Protein AF-A0A0Q9YAH9-F1 (afdb_monomer)

Secondary structure (DSSP, 8-state):
-----HHHHHHHHHHHHHHHHTS-HHHHHHHHHHHHHHHHHHHHHHHHHTGGG--GGGG-STTSSS-HHHHHHHHHHHGGGGHHHHHHHHHGGG-SS---HHHHHHHHHHHHHHHHHHHHHHHHHH-HHHHHH-S-HHHHHHHHHHHHGGGTS-TT---THHHHHHHHHHHHHHHHHHHHHHHHTTTT---HHHHHHHHHHHHHHT-

Organism: NCBI:txid217031

Nearest PDB structures (foldseek):
  8ipq-assembly2_D  TM=1.700E-01  e=6.329E+00  Mycolicibacterium smegmatis

Radius of gyration: 19.92 Å; Cα contacts (8 Å, |Δi|>4): 112; chains: 1; bounding box: 50×39×51 Å

InterPro domains:
  IPR004761 Spore germination GerAB [PF03845] (3-187)

Structure (mmCIF, N/CA/C/O backbone):
data_AF-A0A0Q9YAH9-F1
#
_entry.id   AF-A0A0Q9YAH9-F1
#
loop_
_atom_site.group_PDB
_atom_site.id
_atom_site.type_symbol
_atom_site.label_atom_id
_atom_site.label_alt_id
_atom_site.label_comp_id
_atom_site.label_asym_id
_atom_site.label_entity_id
_atom_site.label_seq_id
_atom_site.pdbx_PDB_ins_code
_atom_site.Cartn_x
_atom_site.Cartn_y
_atom_site.Cartn_z
_atom_site.occupancy
_atom_site.B_iso_or_equiv
_atom_site.auth_seq_id
_atom_site.auth_comp_id
_atom_site.auth_asym_id
_atom_site.auth_atom_id
_atom_site.pdbx_PDB_model_num
ATOM 1 N N . MET A 1 1 ? -16.611 -3.842 -24.577 1.00 36.97 1 MET A N 1
ATOM 2 C CA . MET A 1 1 ? -16.266 -2.726 -23.668 1.00 36.97 1 MET A CA 1
ATOM 3 C C . MET A 1 1 ? -17.331 -2.657 -22.585 1.00 36.97 1 MET A C 1
ATOM 5 O O . MET A 1 1 ? -18.363 -2.034 -22.790 1.00 36.97 1 MET A O 1
ATOM 9 N N . PHE A 1 2 ? -17.139 -3.352 -21.463 1.00 38.44 2 PHE A N 1
ATOM 10 C CA . PHE A 1 2 ? -17.967 -3.107 -20.283 1.00 38.44 2 PHE A CA 1
ATOM 11 C C . PHE A 1 2 ? -17.494 -1.787 -19.669 1.00 38.44 2 PHE A C 1
ATOM 13 O O . PHE A 1 2 ? -16.538 -1.760 -18.904 1.00 38.44 2 PHE A O 1
ATOM 20 N N . ASN A 1 3 ? -18.131 -0.681 -20.061 1.00 50.16 3 ASN A N 1
ATOM 21 C CA . ASN A 1 3 ? -18.034 0.594 -19.353 1.00 50.16 3 ASN A CA 1
ATOM 22 C C . ASN A 1 3 ? -18.816 0.455 -18.040 1.00 50.16 3 ASN A C 1
ATOM 24 O O . ASN A 1 3 ? -19.896 1.016 -17.891 1.00 50.16 3 ASN A O 1
ATOM 28 N N . THR A 1 4 ? -18.311 -0.325 -17.084 1.00 61.94 4 THR A N 1
ATOM 29 C CA . THR A 1 4 ? -18.698 -0.090 -15.692 1.00 61.94 4 THR A CA 1
ATOM 30 C C . THR A 1 4 ? -18.164 1.291 -15.341 1.00 61.94 4 THR A C 1
ATOM 32 O O . THR A 1 4 ? -16.942 1.471 -15.363 1.00 61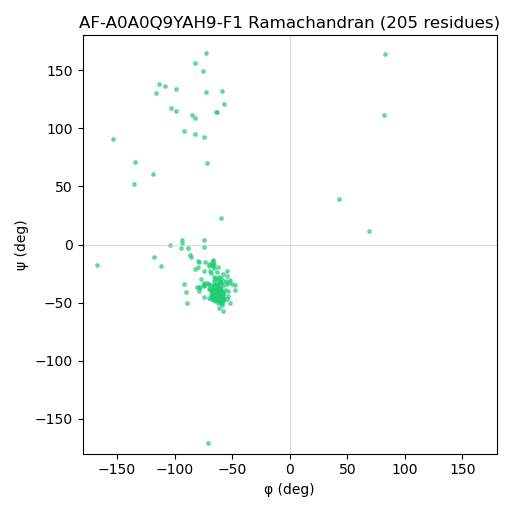.94 4 THR A O 1
ATOM 35 N N . PRO A 1 5 ? -19.027 2.288 -15.080 1.00 78.12 5 PRO A N 1
ATOM 36 C CA . PRO A 1 5 ? -18.553 3.615 -14.744 1.00 78.12 5 PRO A CA 1
ATOM 37 C C . PRO A 1 5 ? -17.681 3.492 -13.501 1.00 78.12 5 PRO A C 1
ATOM 39 O O 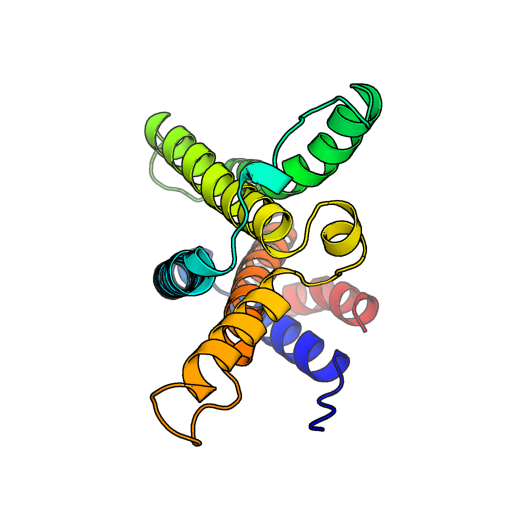. PRO A 1 5 ? -18.086 2.854 -12.528 1.00 78.12 5 PRO A O 1
ATOM 42 N N . VAL A 1 6 ? -16.495 4.099 -13.526 1.00 73.81 6 VAL A N 1
ATOM 43 C CA . VAL A 1 6 ? -15.564 4.111 -12.383 1.00 73.81 6 VAL A CA 1
ATOM 44 C C . VAL A 1 6 ? -16.291 4.540 -11.103 1.00 73.81 6 VAL A C 1
ATOM 46 O O . VAL A 1 6 ? -16.061 3.977 -10.040 1.00 73.81 6 VAL A O 1
ATOM 49 N N . VAL A 1 7 ? -17.268 5.442 -11.241 1.00 76.69 7 VAL A N 1
ATOM 50 C CA . VAL A 1 7 ? -18.181 5.893 -10.183 1.00 76.69 7 VAL A CA 1
ATOM 51 C C . VAL A 1 7 ? -18.898 4.733 -9.481 1.00 76.69 7 VAL A C 1
ATOM 53 O O . VAL A 1 7 ? -18.961 4.715 -8.258 1.00 76.69 7 VAL A O 1
ATOM 56 N N . VAL A 1 8 ? -19.406 3.740 -10.217 1.00 81.50 8 VAL A N 1
ATOM 57 C CA . VAL A 1 8 ? -20.147 2.607 -9.632 1.00 81.50 8 VAL A CA 1
ATOM 58 C C . VAL A 1 8 ? -19.217 1.721 -8.809 1.00 81.50 8 VAL A C 1
ATOM 60 O O . VAL A 1 8 ? -19.569 1.324 -7.700 1.00 81.50 8 VAL A O 1
ATOM 63 N N . VAL A 1 9 ? -18.015 1.445 -9.322 1.00 80.62 9 VAL A N 1
ATOM 64 C CA . VAL A 1 9 ? -17.015 0.640 -8.609 1.00 80.62 9 VAL A CA 1
ATOM 65 C C . VAL A 1 9 ? -16.549 1.375 -7.352 1.00 80.62 9 VAL A C 1
ATOM 67 O O . VAL A 1 9 ? -16.569 0.795 -6.269 1.00 80.62 9 VAL A O 1
ATOM 70 N N . SER A 1 10 ? -16.225 2.666 -7.462 1.00 79.06 10 SER A N 1
ATOM 71 C CA . SER A 1 10 ? -15.842 3.507 -6.323 1.00 79.06 10 SER A CA 1
ATOM 72 C C . SER A 1 10 ? -16.929 3.558 -5.249 1.00 79.06 10 SER A C 1
ATOM 74 O O . SER A 1 10 ? -16.637 3.366 -4.069 1.00 79.06 10 SER A O 1
ATOM 76 N N . LEU A 1 11 ? -18.193 3.740 -5.644 1.00 82.38 11 LEU A N 1
ATOM 77 C CA . LEU A 1 11 ? -19.331 3.764 -4.725 1.00 82.38 11 LEU A CA 1
ATOM 78 C C . LEU A 1 11 ? -19.508 2.422 -4.006 1.00 82.38 11 LEU A C 1
ATOM 80 O O . LEU A 1 11 ? -19.781 2.381 -2.804 1.00 82.38 11 LEU A O 1
ATOM 84 N N . PHE A 1 12 ? -19.325 1.313 -4.722 1.00 85.38 12 PHE A N 1
ATOM 85 C CA . PHE A 1 12 ? -19.426 -0.020 -4.140 1.00 85.38 12 PHE A CA 1
ATOM 86 C C . PHE A 1 12 ? -18.322 -0.275 -3.105 1.00 85.38 12 PHE A C 1
ATOM 88 O O . PHE A 1 12 ? -18.613 -0.710 -1.992 1.00 85.38 12 PHE A O 1
ATOM 95 N N . ILE A 1 13 ? -17.066 0.072 -3.412 1.00 85.25 13 ILE A N 1
ATOM 96 C CA . ILE A 1 13 ? -15.960 -0.023 -2.443 1.00 85.25 13 ILE A CA 1
ATOM 97 C C . ILE A 1 13 ? -16.249 0.848 -1.225 1.00 85.25 13 ILE A C 1
ATOM 99 O O . ILE A 1 13 ? -16.076 0.399 -0.094 1.00 85.25 13 ILE A O 1
ATOM 103 N N . LEU A 1 14 ? -16.674 2.093 -1.438 1.00 84.50 14 LEU A N 1
ATOM 104 C CA . LEU A 1 14 ? -16.902 3.054 -0.367 1.00 84.50 14 LEU A CA 1
ATOM 105 C C . LEU A 1 14 ? -18.013 2.577 0.576 1.00 84.50 14 LEU A C 1
ATOM 107 O O . LEU A 1 14 ? -17.827 2.556 1.792 1.00 84.50 14 LEU A O 1
ATOM 111 N N . THR A 1 15 ? -19.145 2.130 0.027 1.00 82.44 15 THR A N 1
ATOM 112 C CA . THR A 1 15 ? -20.259 1.578 0.816 1.00 82.44 15 THR A CA 1
ATOM 113 C C . THR A 1 15 ? -19.853 0.321 1.579 1.00 82.44 15 THR A C 1
ATOM 115 O O . THR A 1 15 ? -20.131 0.222 2.777 1.00 82.44 15 THR A O 1
ATOM 118 N N . ALA A 1 16 ? -19.138 -0.604 0.933 1.00 85.00 16 ALA A N 1
ATOM 119 C CA . ALA A 1 16 ? -18.602 -1.792 1.587 1.00 85.00 16 ALA A CA 1
ATOM 120 C C . ALA A 1 16 ? -17.615 -1.428 2.712 1.00 85.00 16 ALA A C 1
ATOM 122 O O . ALA A 1 16 ? -17.674 -2.003 3.800 1.00 85.00 16 ALA A O 1
ATOM 123 N N . SER A 1 17 ? -16.745 -0.440 2.486 1.00 83.56 17 SER A N 1
ATOM 124 C CA . SER A 1 17 ? -15.735 -0.011 3.464 1.00 83.56 17 SER A CA 1
ATOM 125 C C . SER A 1 17 ? -16.378 0.647 4.684 1.00 83.56 17 SER A C 1
ATOM 127 O O . SER A 1 17 ? -15.994 0.379 5.820 1.00 83.56 17 SER A O 1
ATOM 129 N N . ILE A 1 18 ? -17.416 1.462 4.472 1.00 81.81 18 ILE A N 1
ATOM 130 C CA . ILE A 1 18 ? -18.229 2.047 5.548 1.00 81.81 18 ILE A CA 1
ATOM 131 C C . ILE A 1 18 ? -18.926 0.949 6.353 1.00 81.81 18 ILE A C 1
ATOM 133 O O . ILE A 1 18 ? -18.923 0.990 7.585 1.00 81.81 18 ILE A O 1
ATOM 137 N N . TYR A 1 19 ? -19.495 -0.050 5.673 1.00 83.06 19 TYR A N 1
ATOM 138 C CA . TYR A 1 19 ? -20.162 -1.165 6.335 1.00 83.06 19 TYR A CA 1
ATOM 139 C C . TYR A 1 19 ? -19.213 -1.920 7.274 1.00 83.06 19 TYR A C 1
ATOM 141 O O . TYR A 1 19 ? -19.552 -2.142 8.439 1.00 83.06 19 TYR A O 1
ATOM 149 N N . ILE A 1 20 ? -18.005 -2.252 6.807 1.00 82.19 20 ILE A N 1
ATOM 150 C CA . ILE A 1 20 ? -16.996 -2.921 7.639 1.00 82.19 20 ILE A CA 1
ATOM 151 C C . ILE A 1 20 ? -16.474 -1.997 8.746 1.00 82.19 20 ILE A C 1
ATOM 153 O O . ILE A 1 20 ? -16.286 -2.448 9.877 1.00 82.19 20 ILE A O 1
ATOM 157 N N . SER A 1 21 ? -16.304 -0.703 8.468 1.00 80.81 21 SER A N 1
ATOM 158 C CA . SER A 1 21 ? -15.853 0.291 9.449 1.00 80.81 21 SER A CA 1
ATOM 159 C C . SER A 1 21 ? -16.788 0.410 10.665 1.00 80.81 21 SER A C 1
ATOM 161 O O . SER A 1 21 ? -16.336 0.678 11.783 1.00 80.81 21 SER A O 1
ATOM 163 N N . TYR A 1 22 ? -18.089 0.132 10.503 1.00 75.69 22 TYR A N 1
ATOM 164 C CA . TYR A 1 22 ? -19.025 0.066 11.632 1.00 75.69 22 TYR A CA 1
ATOM 165 C C . TYR A 1 22 ? -18.765 -1.093 12.600 1.00 75.69 22 TYR A C 1
ATOM 167 O O . TYR A 1 22 ? -19.250 -1.051 13.735 1.00 75.69 22 TYR A O 1
ATOM 175 N N . GLY A 1 23 ? -18.026 -2.114 12.169 1.00 75.00 23 GLY A N 1
ATOM 176 C CA . GLY A 1 23 ? -17.607 -3.232 12.998 1.00 75.00 23 GLY A CA 1
ATOM 177 C C . GLY A 1 23 ? -16.542 -2.862 14.034 1.00 75.00 23 GLY A C 1
ATOM 178 O O . GLY A 1 23 ? -16.221 -1.697 14.276 1.00 75.00 23 GLY A O 1
ATOM 179 N N . LYS A 1 24 ? -15.996 -3.901 14.673 1.00 80.50 24 LYS A N 1
ATOM 180 C CA . LYS A 1 24 ? -14.793 -3.796 15.508 1.00 80.50 24 LYS A CA 1
ATOM 181 C C . LYS A 1 24 ? -13.553 -3.853 14.621 1.00 80.50 24 LYS A C 1
ATOM 183 O O . LYS A 1 24 ? -13.578 -4.496 13.573 1.00 80.50 24 LYS A O 1
ATOM 188 N N . ILE A 1 25 ? -12.445 -3.307 15.111 1.00 82.69 25 ILE A N 1
ATOM 189 C CA . ILE A 1 25 ? -11.137 -3.377 14.446 1.00 82.69 25 ILE A CA 1
ATOM 190 C C . ILE A 1 25 ? -10.711 -4.806 14.074 1.00 82.69 25 ILE A C 1
ATOM 192 O O . ILE A 1 25 ? -10.125 -5.026 13.019 1.00 82.69 25 ILE A O 1
ATOM 196 N N . ASN A 1 26 ? -11.112 -5.796 14.879 1.00 83.62 26 ASN A N 1
ATOM 197 C CA . ASN A 1 26 ? -10.844 -7.212 14.622 1.00 83.62 26 ASN A CA 1
ATOM 198 C C . ASN A 1 26 ? -11.460 -7.703 13.305 1.00 83.62 26 ASN A C 1
ATOM 200 O O . ASN A 1 26 ? -10.883 -8.570 12.661 1.00 83.62 26 ASN A O 1
ATOM 204 N N . VAL A 1 27 ? -12.604 -7.153 12.882 1.00 86.50 27 VAL A N 1
ATOM 205 C CA . VAL A 1 27 ? -13.236 -7.523 11.605 1.00 86.50 27 VAL A CA 1
ATOM 206 C C . VAL A 1 27 ? -12.363 -7.063 10.439 1.00 86.50 27 VAL A C 1
ATOM 208 O O . VAL A 1 27 ? -12.081 -7.853 9.545 1.00 86.50 27 VAL A O 1
ATOM 211 N N . ILE A 1 28 ? -11.864 -5.823 10.496 1.00 87.12 28 ILE A N 1
ATOM 212 C CA . ILE A 1 28 ? -10.942 -5.275 9.490 1.00 87.12 28 ILE A CA 1
ATOM 213 C C . ILE A 1 28 ? -9.651 -6.101 9.457 1.00 87.12 28 ILE A C 1
ATOM 215 O O . ILE A 1 28 ? -9.194 -6.468 8.379 1.00 87.12 28 ILE A O 1
ATOM 219 N N . ALA A 1 29 ? -9.103 -6.454 10.624 1.00 86.81 29 ALA A N 1
ATOM 220 C CA . ALA A 1 29 ? -7.891 -7.263 10.728 1.00 86.81 29 ALA A CA 1
ATOM 221 C C . ALA A 1 29 ? -8.062 -8.678 10.144 1.00 86.81 29 ALA A C 1
ATOM 223 O O . ALA A 1 29 ? -7.175 -9.154 9.441 1.00 86.81 29 ALA A O 1
ATOM 224 N N . ILE A 1 30 ? -9.203 -9.338 10.381 1.00 88.38 30 ILE A N 1
ATOM 225 C CA . ILE A 1 30 ? -9.506 -10.653 9.792 1.00 88.38 30 ILE A CA 1
ATOM 226 C C . ILE A 1 30 ? -9.638 -10.535 8.272 1.00 88.38 30 ILE A C 1
ATOM 228 O O . ILE A 1 30 ? -9.031 -11.321 7.550 1.00 88.38 30 ILE A O 1
ATOM 232 N N . CYS A 1 31 ? -10.377 -9.538 7.773 1.00 89.88 31 CYS A N 1
ATOM 233 C CA . CYS A 1 31 ? -10.492 -9.296 6.336 1.00 89.88 31 CYS A CA 1
ATOM 234 C C . CYS A 1 31 ? -9.116 -9.055 5.699 1.00 89.88 31 CYS A C 1
ATOM 236 O O . CYS A 1 31 ? -8.783 -9.707 4.714 1.00 89.88 31 CYS A O 1
ATOM 238 N N . ALA A 1 32 ? -8.289 -8.188 6.288 1.00 88.81 32 ALA A N 1
ATOM 239 C CA . ALA A 1 32 ? -6.931 -7.936 5.817 1.00 88.81 32 ALA A CA 1
ATOM 240 C C . ALA A 1 32 ? -6.076 -9.215 5.831 1.00 88.81 32 ALA A C 1
ATOM 242 O O . ALA A 1 32 ? -5.413 -9.515 4.843 1.00 88.81 32 ALA A O 1
ATOM 243 N N . GLY A 1 33 ? -6.144 -10.007 6.906 1.00 88.88 33 GLY A N 1
ATOM 244 C CA . GLY A 1 33 ? -5.400 -11.261 7.040 1.00 88.88 33 GLY A CA 1
ATOM 245 C C . GLY A 1 33 ? -5.802 -12.342 6.033 1.00 88.88 33 GLY A C 1
ATOM 246 O O . GLY A 1 33 ? -4.959 -13.142 5.643 1.00 88.88 33 GLY A O 1
ATOM 247 N N . VAL A 1 34 ? -7.058 -12.352 5.575 1.00 92.19 34 VAL A N 1
ATOM 248 C CA . VAL A 1 34 ? -7.534 -13.266 4.521 1.00 92.19 34 VAL A CA 1
ATOM 249 C C . VAL A 1 34 ? -7.124 -12.781 3.131 1.00 92.19 34 VAL A C 1
ATOM 251 O O . VAL A 1 34 ? -6.748 -13.586 2.282 1.00 92.19 34 VAL A O 1
ATOM 254 N N . VAL A 1 35 ? -7.183 -11.472 2.882 1.00 90.88 35 VAL A N 1
ATOM 255 C CA . VAL A 1 35 ? -6.924 -10.911 1.550 1.00 90.88 35 VAL A CA 1
ATOM 256 C C . VAL A 1 35 ? -5.428 -10.811 1.242 1.00 90.88 35 VAL A C 1
ATOM 258 O O . VAL A 1 35 ? -5.005 -11.105 0.124 1.00 90.88 35 VAL A O 1
ATOM 261 N N . LEU A 1 36 ? -4.610 -10.466 2.237 1.00 89.50 36 LEU A N 1
ATOM 262 C CA . LEU A 1 36 ? -3.165 -10.308 2.096 1.00 89.50 36 LEU A CA 1
ATOM 263 C C . LEU A 1 36 ? -2.447 -11.516 1.454 1.00 89.50 36 LEU A C 1
ATOM 265 O O . LEU A 1 36 ? -1.709 -11.297 0.493 1.00 89.50 36 LEU A O 1
ATOM 269 N N . PRO A 1 37 ? -2.634 -12.777 1.898 1.00 90.75 37 PRO A N 1
ATOM 270 C CA . PRO A 1 37 ? -1.945 -13.915 1.290 1.00 90.75 37 PRO A CA 1
ATOM 271 C C . PRO A 1 37 ? -2.316 -14.100 -0.183 1.00 90.75 37 PRO A C 1
ATOM 273 O O . PRO A 1 37 ? -1.445 -14.404 -0.996 1.00 90.75 37 PRO A O 1
ATOM 276 N N . LEU A 1 38 ? -3.576 -13.850 -0.554 1.00 90.38 38 LEU A N 1
ATOM 277 C CA . LEU A 1 38 ? -4.003 -13.922 -1.948 1.00 90.38 38 LEU A CA 1
ATOM 278 C C . LEU A 1 38 ? -3.322 -12.833 -2.790 1.00 90.38 38 LEU A C 1
ATOM 280 O O . LEU A 1 38 ? -2.826 -13.120 -3.877 1.00 90.38 38 LEU A O 1
ATOM 284 N N . VAL A 1 39 ? -3.219 -11.608 -2.266 1.00 90.00 39 VAL A N 1
ATOM 285 C CA . VAL A 1 39 ? -2.508 -10.502 -2.928 1.00 90.00 39 VAL A CA 1
ATOM 286 C C . VAL A 1 39 ? -1.023 -10.819 -3.114 1.00 90.00 39 VAL A C 1
ATOM 288 O O . VAL A 1 39 ? -0.493 -10.554 -4.193 1.00 90.00 39 VAL A O 1
ATOM 291 N N . ILE A 1 40 ? -0.365 -11.417 -2.115 1.00 89.31 40 ILE A N 1
ATOM 292 C CA . ILE A 1 40 ? 1.052 -11.809 -2.194 1.00 89.31 40 ILE A CA 1
ATOM 293 C C . ILE A 1 40 ? 1.258 -12.888 -3.260 1.00 89.31 40 ILE A C 1
ATOM 295 O O . ILE A 1 40 ? 2.143 -12.743 -4.101 1.00 89.31 40 ILE A O 1
ATOM 299 N N . ILE A 1 41 ? 0.445 -13.950 -3.254 1.00 90.50 41 ILE A N 1
ATOM 300 C CA . ILE A 1 41 ? 0.559 -15.049 -4.225 1.00 90.50 41 ILE A CA 1
ATOM 301 C C . ILE A 1 41 ? 0.382 -14.517 -5.649 1.00 90.50 41 ILE A C 1
ATOM 303 O O . ILE A 1 41 ? 1.192 -14.820 -6.524 1.00 90.50 41 ILE A O 1
ATOM 307 N N . LEU A 1 42 ? -0.633 -13.680 -5.875 1.00 87.38 42 LEU A N 1
ATOM 308 C CA . LEU A 1 42 ? -0.866 -13.045 -7.172 1.00 87.38 42 LEU A CA 1
ATOM 309 C C . LEU A 1 42 ? 0.290 -12.113 -7.568 1.00 87.38 42 LEU A C 1
ATOM 311 O O . LEU A 1 42 ? 0.704 -12.100 -8.725 1.00 87.38 42 LEU A O 1
ATOM 315 N N . GLY A 1 43 ? 0.854 -11.368 -6.614 1.00 85.56 43 GLY A N 1
ATOM 316 C CA . GLY A 1 43 ? 2.004 -10.493 -6.847 1.00 85.56 43 GLY A CA 1
ATOM 317 C C . GLY A 1 43 ? 3.254 -11.269 -7.260 1.00 85.56 43 GLY A C 1
ATOM 318 O O . GLY A 1 43 ? 3.897 -10.911 -8.244 1.00 85.56 43 GLY A O 1
ATOM 319 N N . LEU A 1 44 ? 3.563 -12.366 -6.563 1.00 87.06 44 LEU A N 1
ATOM 320 C CA . LEU A 1 44 ? 4.662 -13.267 -6.921 1.00 87.06 44 LEU A CA 1
ATOM 321 C C . LEU A 1 44 ? 4.432 -13.921 -8.284 1.00 87.06 44 LEU A C 1
ATOM 323 O O . LEU A 1 44 ? 5.359 -13.992 -9.087 1.00 87.06 44 LEU A O 1
ATOM 327 N N . PHE A 1 45 ? 3.199 -14.346 -8.568 1.00 85.69 45 PHE A N 1
ATOM 328 C CA . PHE A 1 45 ? 2.831 -14.922 -9.858 1.00 85.69 45 PHE A CA 1
ATOM 329 C C . PHE A 1 45 ? 3.114 -13.953 -11.008 1.00 85.69 45 PHE A C 1
ATOM 331 O O . PHE A 1 45 ? 3.768 -14.336 -11.976 1.00 85.69 45 PHE A O 1
ATOM 338 N N . VAL A 1 46 ? 2.709 -12.683 -10.882 1.00 82.88 46 VAL A N 1
ATOM 339 C CA . VAL A 1 46 ? 3.039 -11.678 -11.899 1.00 82.88 46 VAL A CA 1
ATOM 340 C C . VAL A 1 46 ? 4.526 -11.382 -11.953 1.00 82.88 46 VAL A C 1
ATOM 342 O O . VAL A 1 46 ? 5.077 -11.264 -13.045 1.00 82.88 46 VAL A O 1
ATOM 345 N N . ALA A 1 47 ? 5.197 -11.285 -10.804 1.00 82.31 47 ALA A N 1
ATOM 346 C CA . ALA A 1 47 ? 6.613 -10.956 -10.751 1.00 82.31 47 ALA A CA 1
ATOM 347 C C . ALA A 1 47 ? 7.476 -11.999 -11.474 1.00 82.31 47 ALA A C 1
ATOM 349 O O . ALA A 1 47 ? 8.365 -11.595 -12.224 1.00 82.31 47 ALA A O 1
ATOM 350 N N . ILE A 1 48 ? 7.180 -13.289 -11.272 1.00 83.56 48 ILE A N 1
ATOM 351 C CA . ILE A 1 48 ? 7.849 -14.432 -11.912 1.00 83.56 48 ILE A CA 1
ATOM 352 C C . ILE A 1 48 ? 7.411 -14.567 -13.373 1.00 83.56 48 ILE A C 1
ATOM 354 O O . ILE A 1 48 ? 8.238 -14.753 -14.261 1.00 83.56 48 ILE A O 1
ATOM 358 N N . GLY A 1 49 ? 6.110 -14.450 -13.643 1.00 76.69 49 GLY A N 1
ATOM 359 C CA . GLY A 1 49 ? 5.569 -14.614 -14.990 1.00 76.69 49 GLY A CA 1
ATOM 360 C C . GLY A 1 49 ? 6.065 -13.560 -15.983 1.00 76.69 49 GLY A C 1
ATOM 361 O O . GLY A 1 49 ? 6.185 -13.851 -17.164 1.00 76.69 49 GLY A O 1
ATOM 362 N N . THR A 1 50 ? 6.385 -12.357 -15.502 1.00 77.69 50 THR A N 1
ATOM 363 C CA . THR A 1 50 ? 6.936 -11.256 -16.315 1.00 77.69 50 THR A CA 1
ATOM 364 C C . THR A 1 50 ? 8.463 -11.205 -16.312 1.00 77.69 50 THR A C 1
ATOM 366 O O . THR A 1 50 ? 9.040 -10.317 -16.926 1.00 77.69 50 THR A O 1
ATOM 369 N N . THR A 1 51 ? 9.153 -12.125 -15.625 1.00 80.81 51 THR A N 1
ATOM 370 C CA . THR A 1 51 ? 10.626 -12.177 -15.618 1.00 80.81 51 THR A CA 1
ATOM 371 C C . THR A 1 51 ? 11.252 -12.225 -17.020 1.00 80.81 51 THR A C 1
ATOM 373 O O . THR A 1 51 ? 12.248 -11.530 -17.204 1.00 80.81 51 THR A O 1
ATOM 376 N N . PRO A 1 52 ? 10.711 -12.961 -18.014 1.00 79.38 52 PRO A N 1
ATOM 377 C CA . PRO A 1 52 ? 11.302 -13.003 -19.354 1.00 79.38 52 PRO A CA 1
ATOM 378 C C . PRO A 1 52 ? 11.262 -11.663 -20.104 1.00 79.38 52 PRO A C 1
ATOM 380 O O . PRO A 1 52 ? 12.131 -11.412 -20.932 1.00 79.38 52 PRO A O 1
ATOM 383 N N . ASP A 1 53 ? 10.287 -10.798 -19.807 1.00 78.31 53 ASP A N 1
ATOM 384 C CA . ASP A 1 53 ? 10.156 -9.474 -20.437 1.00 78.31 53 ASP A CA 1
ATOM 385 C C . ASP A 1 53 ? 10.974 -8.389 -19.727 1.00 78.31 53 ASP A C 1
ATOM 387 O O . ASP A 1 53 ? 11.062 -7.259 -20.207 1.00 78.31 53 ASP A O 1
ATOM 391 N N . LYS A 1 54 ? 11.542 -8.695 -18.555 1.00 82.19 54 LYS A N 1
ATOM 392 C CA . LYS A 1 54 ? 12.251 -7.713 -17.734 1.00 82.19 54 LYS A CA 1
ATOM 393 C C . LYS A 1 54 ? 13.689 -7.570 -18.186 1.00 82.19 54 LYS A C 1
ATOM 395 O O . LYS A 1 54 ? 14.530 -8.433 -17.934 1.00 82.19 54 LYS A O 1
ATOM 400 N N . ASN A 1 55 ? 13.999 -6.410 -18.746 1.00 84.88 55 ASN A N 1
ATOM 401 C CA . ASN A 1 55 ? 15.368 -5.994 -18.972 1.00 84.88 55 ASN A CA 1
ATOM 402 C C . ASN A 1 55 ? 15.875 -5.174 -17.774 1.00 84.88 55 ASN A C 1
ATOM 404 O O . ASN A 1 55 ? 15.646 -3.970 -17.667 1.00 84.88 55 ASN A O 1
ATOM 408 N N . TYR A 1 56 ? 16.602 -5.831 -16.867 1.00 83.75 56 TYR A N 1
ATOM 409 C CA . TYR A 1 56 ? 17.184 -5.186 -15.682 1.00 83.75 56 TYR A CA 1
ATOM 410 C C . TYR A 1 56 ? 18.269 -4.156 -16.014 1.00 83.75 56 TYR A C 1
ATOM 412 O O . TYR A 1 56 ? 18.561 -3.308 -15.173 1.00 83.75 56 TYR A O 1
ATOM 420 N N . THR A 1 57 ? 18.823 -4.167 -17.231 1.00 83.94 57 THR A N 1
ATOM 421 C CA . THR A 1 57 ? 19.745 -3.120 -17.680 1.00 83.94 57 THR A CA 1
ATOM 422 C C . THR A 1 57 ? 19.062 -1.757 -17.703 1.00 83.94 57 THR A C 1
ATOM 424 O O . THR A 1 57 ? 19.733 -0.780 -17.427 1.00 83.94 57 THR A O 1
ATOM 427 N N . 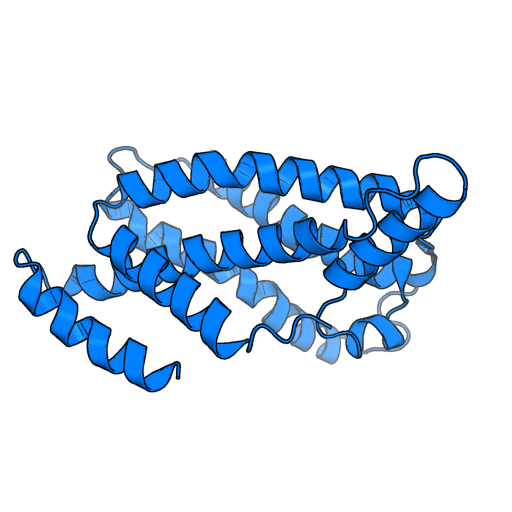LEU A 1 58 ? 17.739 -1.680 -17.900 1.00 80.94 58 LEU A N 1
ATOM 428 C CA . LEU A 1 58 ? 16.975 -0.421 -17.862 1.00 80.94 58 LEU A CA 1
ATOM 429 C C . LEU A 1 58 ? 16.918 0.232 -16.470 1.00 80.94 58 LEU A C 1
ATOM 431 O O . LEU A 1 58 ? 16.523 1.386 -16.348 1.00 80.94 58 LEU A O 1
ATOM 435 N N . ILE A 1 59 ? 17.290 -0.493 -15.410 1.00 79.38 59 ILE A N 1
ATOM 436 C CA . ILE A 1 59 ? 17.384 0.056 -14.046 1.00 79.38 59 ILE A CA 1
ATOM 437 C C . ILE A 1 59 ? 18.695 0.842 -13.870 1.00 79.38 59 ILE A C 1
ATOM 439 O O . ILE A 1 59 ? 18.823 1.671 -12.970 1.00 79.38 59 ILE A O 1
ATOM 443 N N . THR A 1 60 ? 19.678 0.591 -14.733 1.00 77.88 60 THR A N 1
ATOM 444 C CA . THR A 1 60 ? 20.985 1.247 -14.726 1.00 77.88 60 THR A CA 1
ATOM 445 C C . THR A 1 60 ? 21.149 2.108 -15.982 1.00 77.88 60 THR A C 1
ATOM 447 O O . THR A 1 60 ? 20.820 1.643 -17.066 1.00 77.88 60 THR A O 1
ATOM 450 N N . PRO A 1 61 ? 21.711 3.323 -15.897 1.00 66.81 61 PRO A N 1
ATOM 451 C CA . PRO A 1 61 ? 22.483 3.856 -14.782 1.00 66.81 61 PRO A CA 1
ATOM 452 C C . PRO A 1 61 ? 21.677 4.764 -13.837 1.00 66.81 61 PRO A C 1
ATOM 454 O O . PRO A 1 61 ? 20.978 5.689 -14.237 1.00 66.81 61 PRO A O 1
ATOM 457 N N . VAL A 1 62 ? 21.833 4.522 -12.537 1.00 66.88 62 VAL A N 1
ATOM 458 C CA . VAL A 1 62 ? 21.208 5.332 -11.486 1.00 66.88 62 VAL A CA 1
ATOM 459 C C . VAL A 1 62 ? 21.921 6.690 -11.417 1.00 66.88 62 VAL A C 1
ATOM 461 O O . VAL A 1 62 ? 23.147 6.719 -11.349 1.00 66.88 62 VAL A O 1
ATOM 464 N N . LEU A 1 63 ? 21.162 7.796 -11.400 1.00 64.44 63 LEU A N 1
ATOM 465 C CA . LEU A 1 63 ? 21.644 9.185 -11.222 1.00 64.44 63 LEU A CA 1
ATOM 466 C C . LEU A 1 63 ? 22.485 9.796 -12.366 1.00 64.44 63 LEU A C 1
ATOM 468 O O . LEU A 1 63 ? 23.088 10.849 -12.170 1.00 64.44 63 LEU A O 1
ATOM 472 N N . VAL A 1 64 ? 22.552 9.180 -13.550 1.00 63.56 64 VAL A N 1
ATOM 473 C CA . VAL A 1 64 ? 23.299 9.772 -14.684 1.00 63.56 64 VAL A CA 1
ATOM 474 C C . VAL A 1 64 ? 22.487 10.849 -15.404 1.00 63.56 64 VAL A C 1
ATOM 476 O O . VAL A 1 64 ? 23.048 11.861 -15.810 1.00 63.56 64 VAL A O 1
ATOM 479 N N . GLU A 1 65 ? 21.175 10.653 -15.522 1.00 66.25 65 GLU A N 1
ATOM 480 C CA . GLU A 1 65 ? 20.260 11.598 -16.181 1.00 66.25 65 GLU A CA 1
ATOM 481 C C . GLU A 1 65 ? 19.648 12.596 -15.184 1.00 66.25 65 GLU A C 1
ATOM 483 O O . GLU A 1 65 ? 19.494 13.775 -15.496 1.00 66.25 65 GLU A O 1
ATOM 488 N N . ASN A 1 66 ? 19.397 12.143 -13.950 1.00 69.56 66 ASN A N 1
ATOM 489 C CA . ASN A 1 66 ? 18.657 12.885 -12.931 1.00 69.56 66 ASN A CA 1
ATOM 490 C C . ASN A 1 66 ? 19.548 13.206 -11.724 1.00 69.56 66 ASN A C 1
ATOM 492 O O . ASN A 1 66 ? 20.200 12.326 -11.158 1.00 69.56 66 ASN A O 1
ATOM 496 N N . GLY A 1 67 ? 19.555 14.466 -11.284 1.00 77.50 67 GLY A N 1
ATOM 497 C CA . GLY A 1 67 ? 20.310 14.889 -10.101 1.00 77.50 67 GLY A CA 1
ATOM 498 C C . GLY A 1 67 ? 19.685 14.413 -8.781 1.00 77.50 67 GLY A C 1
ATOM 499 O O . GLY A 1 67 ? 18.502 14.079 -8.706 1.00 77.50 67 GLY A O 1
ATOM 500 N N . TRP A 1 68 ? 20.445 14.480 -7.681 1.00 80.50 68 TRP A N 1
ATOM 501 C CA . TRP A 1 68 ? 19.970 14.106 -6.335 1.00 80.50 68 TRP A CA 1
ATOM 502 C C . TRP A 1 68 ? 18.652 14.778 -5.925 1.00 80.50 68 TRP A C 1
ATOM 504 O O . TRP A 1 68 ? 17.856 14.186 -5.199 1.00 80.50 68 TRP A O 1
ATOM 514 N N . LYS A 1 69 ? 18.391 15.996 -6.412 1.00 84.19 69 LYS A N 1
ATOM 515 C CA . LYS A 1 69 ? 17.149 16.735 -6.151 1.00 84.19 69 LYS A CA 1
ATOM 516 C C . LYS A 1 69 ? 15.901 15.962 -6.596 1.00 84.19 69 LYS A C 1
ATOM 518 O O . LYS A 1 69 ? 14.915 15.936 -5.864 1.00 84.19 69 LYS A O 1
ATOM 523 N N . GLU A 1 70 ? 15.944 15.326 -7.760 1.00 81.56 70 GLU A N 1
ATOM 524 C CA . GLU A 1 70 ? 14.810 14.576 -8.310 1.00 81.56 70 GLU A CA 1
ATOM 525 C C . GLU A 1 70 ? 14.612 13.251 -7.579 1.00 81.56 70 GLU A C 1
ATOM 527 O O . GLU A 1 70 ? 13.480 12.865 -7.298 1.00 81.56 70 GLU A O 1
ATOM 532 N N . VAL A 1 71 ? 15.705 12.616 -7.145 1.00 82.19 71 VAL A N 1
ATOM 533 C CA . VAL A 1 71 ? 15.642 11.430 -6.280 1.00 82.19 71 VAL A CA 1
ATOM 534 C C . VAL A 1 71 ? 15.000 11.760 -4.938 1.00 82.19 71 VAL A C 1
ATOM 536 O O . VAL A 1 71 ? 14.124 11.025 -4.485 1.00 82.19 71 VAL A O 1
ATOM 539 N N . PHE A 1 72 ? 15.362 12.886 -4.316 1.00 83.81 72 PHE A N 1
ATOM 540 C CA . PHE A 1 72 ? 14.704 13.316 -3.083 1.00 83.81 72 PHE A CA 1
ATOM 541 C C . PHE A 1 72 ? 13.218 13.596 -3.308 1.00 83.81 72 PHE A C 1
ATOM 543 O O . PHE A 1 72 ? 12.394 13.163 -2.502 1.00 83.81 72 PHE A O 1
ATOM 550 N N . HIS A 1 73 ? 12.863 14.237 -4.422 1.00 84.56 73 HIS A N 1
ATOM 551 C CA . HIS A 1 73 ? 11.469 14.506 -4.756 1.00 84.56 73 HIS A CA 1
ATOM 552 C C . HIS A 1 73 ? 10.664 13.210 -4.947 1.00 84.56 73 HIS A C 1
ATOM 554 O O . HIS A 1 73 ? 9.639 13.029 -4.293 1.00 84.56 73 HIS A O 1
ATOM 560 N N . GLY A 1 74 ? 11.164 12.268 -5.752 1.00 80.44 74 GLY A N 1
ATOM 561 C CA . GLY A 1 74 ? 10.536 10.962 -5.973 1.00 80.44 74 GLY A CA 1
ATOM 562 C C . GLY A 1 74 ? 10.461 10.108 -4.706 1.00 80.44 74 GLY A C 1
ATOM 563 O O . GLY A 1 74 ? 9.446 9.460 -4.447 1.00 80.44 74 GLY A O 1
ATOM 564 N N . SER A 1 75 ? 11.497 10.156 -3.862 1.00 82.31 75 SER A N 1
ATOM 565 C CA . SER A 1 75 ? 11.506 9.414 -2.599 1.00 82.31 75 SER A CA 1
ATOM 566 C C . SER A 1 75 ? 10.415 9.894 -1.644 1.00 82.31 75 SER A C 1
ATOM 568 O O . SER A 1 75 ? 9.803 9.061 -0.986 1.00 82.31 75 SER A O 1
ATOM 570 N N . LEU A 1 76 ? 10.086 11.192 -1.621 1.00 83.56 76 LEU A N 1
ATOM 571 C CA . LEU A 1 76 ? 8.992 11.720 -0.801 1.00 83.56 76 LEU A CA 1
ATOM 572 C C . LEU A 1 76 ? 7.637 11.099 -1.183 1.00 83.56 76 LEU A C 1
ATOM 574 O O . LEU A 1 76 ? 6.854 10.754 -0.299 1.00 83.56 76 LEU A O 1
ATOM 578 N N . PHE A 1 77 ? 7.382 10.895 -2.480 1.00 79.31 77 PHE A N 1
ATOM 579 C CA . PHE A 1 77 ? 6.176 10.200 -2.943 1.00 79.31 77 PHE A CA 1
ATOM 580 C C . PHE A 1 77 ? 6.207 8.708 -2.608 1.00 79.31 77 PHE A C 1
ATOM 582 O O . PHE A 1 77 ? 5.187 8.161 -2.191 1.00 79.31 77 PHE A O 1
ATOM 589 N N . ALA A 1 78 ? 7.371 8.059 -2.717 1.00 77.00 78 ALA A N 1
ATOM 590 C CA . ALA A 1 78 ? 7.533 6.662 -2.317 1.00 77.00 78 ALA A CA 1
ATOM 591 C C . ALA A 1 78 ? 7.301 6.473 -0.808 1.00 77.00 78 ALA A C 1
ATOM 593 O O . ALA A 1 78 ? 6.608 5.544 -0.408 1.00 77.00 78 ALA A O 1
ATOM 594 N N . PHE A 1 79 ? 7.788 7.393 0.033 1.00 73.12 79 PHE A N 1
ATOM 595 C CA . PHE A 1 79 ? 7.522 7.405 1.474 1.00 73.12 79 PHE A CA 1
ATOM 596 C C . PHE A 1 79 ? 6.054 7.678 1.820 1.00 73.12 79 PHE A C 1
ATOM 598 O O . PHE A 1 79 ? 5.643 7.392 2.942 1.00 73.12 79 PHE A O 1
ATOM 605 N N . GLY A 1 80 ? 5.233 8.142 0.873 1.00 72.19 80 GLY A N 1
ATOM 606 C CA . GLY A 1 80 ? 3.780 8.181 1.037 1.00 72.19 80 GLY A CA 1
ATOM 607 C C . GLY A 1 80 ? 3.186 6.811 1.391 1.00 72.19 80 GLY A C 1
ATOM 608 O O . GLY A 1 80 ? 2.234 6.746 2.168 1.00 72.19 80 GLY A O 1
ATOM 609 N N . SER A 1 81 ? 3.786 5.706 0.926 1.00 68.00 81 SER A N 1
ATOM 610 C CA . SER A 1 81 ? 3.356 4.350 1.301 1.00 68.00 81 SER A CA 1
ATOM 611 C C . SER A 1 81 ? 3.674 3.997 2.762 1.00 68.00 81 SER A C 1
ATOM 613 O O . SER A 1 81 ? 3.031 3.122 3.341 1.00 68.00 81 SER A O 1
ATOM 615 N N . ALA A 1 82 ? 4.592 4.721 3.414 1.00 71.75 82 ALA A N 1
ATOM 616 C CA . ALA A 1 82 ? 4.938 4.528 4.822 1.00 71.75 82 ALA A CA 1
ATOM 617 C C . ALA A 1 82 ? 3.870 5.063 5.796 1.00 71.75 82 ALA A C 1
ATOM 619 O O . ALA A 1 82 ? 4.003 4.884 7.010 1.00 71.75 82 ALA A O 1
ATOM 620 N N . ILE A 1 83 ? 2.788 5.673 5.295 1.00 76.00 83 ILE A N 1
ATOM 621 C CA . ILE A 1 83 ? 1.646 6.116 6.108 1.00 76.00 83 ILE A CA 1
ATOM 622 C C . ILE A 1 83 ? 1.048 4.979 6.949 1.00 76.00 83 ILE A C 1
ATOM 624 O O . ILE A 1 83 ? 0.542 5.218 8.044 1.00 76.00 83 ILE A O 1
ATOM 628 N N . GLU A 1 84 ? 1.184 3.730 6.501 1.00 75.44 84 GLU A N 1
ATOM 629 C CA . GLU A 1 84 ? 0.759 2.544 7.249 1.00 75.44 84 GLU A CA 1
ATOM 630 C C . GLU A 1 84 ? 1.452 2.404 8.611 1.00 75.44 84 GLU A C 1
ATOM 632 O O . GLU A 1 84 ? 0.834 1.962 9.580 1.00 75.44 84 GLU A O 1
ATOM 637 N N . ILE A 1 85 ? 2.710 2.842 8.722 1.00 78.06 85 ILE A N 1
ATOM 638 C CA . ILE A 1 85 ? 3.459 2.830 9.985 1.00 78.06 85 ILE A CA 1
ATOM 639 C C . ILE A 1 85 ? 2.828 3.815 10.973 1.00 78.06 85 ILE A C 1
ATOM 641 O O . ILE A 1 85 ? 2.659 3.493 12.150 1.00 78.06 85 ILE A O 1
ATOM 645 N N . ILE A 1 86 ? 2.424 4.994 10.489 1.00 78.25 86 ILE A N 1
ATOM 646 C CA . ILE A 1 86 ? 1.727 6.000 11.296 1.00 78.25 86 ILE A CA 1
ATOM 647 C C . ILE A 1 86 ? 0.390 5.429 11.781 1.00 78.25 86 ILE A C 1
ATOM 649 O O . ILE A 1 86 ? 0.096 5.498 12.974 1.00 78.25 86 ILE A O 1
ATOM 653 N N . LEU A 1 87 ? -0.388 4.800 10.891 1.00 76.81 87 LEU A N 1
ATOM 654 C CA . LEU A 1 87 ? -1.662 4.164 11.251 1.00 76.81 87 LEU A CA 1
ATOM 655 C C . LEU A 1 87 ? -1.484 3.114 12.358 1.00 76.81 87 LEU A C 1
ATOM 657 O O . LEU A 1 87 ? -2.292 3.046 13.285 1.00 76.81 87 LEU A O 1
ATOM 661 N N . LEU A 1 88 ? -0.402 2.337 12.312 1.00 78.19 88 LEU A N 1
ATOM 662 C CA . LEU A 1 88 ? -0.089 1.331 13.325 1.00 78.19 88 LEU A CA 1
ATOM 663 C C . LEU A 1 88 ? 0.203 1.921 14.707 1.00 78.19 88 LEU A C 1
ATOM 665 O O . LEU A 1 88 ? -0.234 1.355 15.709 1.00 78.19 88 LEU A O 1
ATOM 669 N N . ILE A 1 89 ? 0.887 3.066 14.772 1.00 77.62 89 ILE A N 1
ATOM 670 C CA . ILE A 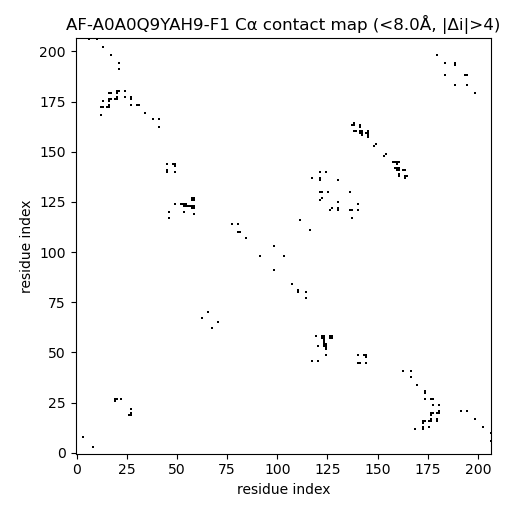1 89 ? 1.147 3.774 16.035 1.00 77.62 89 ILE A CA 1
ATOM 671 C C . ILE A 1 89 ? -0.173 4.223 16.675 1.00 77.62 89 ILE A C 1
ATOM 673 O O . ILE A 1 89 ? -0.385 4.021 17.870 1.00 77.62 89 ILE A O 1
ATOM 677 N N . PHE A 1 90 ? -1.105 4.763 15.887 1.00 76.19 90 PHE A N 1
ATOM 678 C CA . PHE A 1 90 ? -2.431 5.130 16.395 1.00 76.19 90 PHE A CA 1
ATOM 679 C C . PHE A 1 90 ? -3.257 3.910 16.831 1.00 76.19 90 PHE A C 1
ATOM 681 O O . PHE A 1 90 ? -3.997 3.977 17.815 1.00 76.19 90 PHE A O 1
ATOM 688 N N . LEU A 1 91 ? -3.123 2.782 16.130 1.00 76.12 91 LEU A N 1
ATOM 689 C CA . LEU A 1 91 ? -3.789 1.531 16.491 1.00 76.12 91 LEU A CA 1
ATOM 690 C C . LEU A 1 91 ? -3.181 0.834 17.708 1.00 76.12 91 LEU A C 1
ATOM 692 O O . LEU A 1 91 ? -3.832 -0.042 18.273 1.00 76.12 91 LEU A O 1
ATOM 696 N N . GLN A 1 92 ? -1.974 1.206 18.134 1.00 74.69 92 GLN A N 1
ATOM 697 C CA . GLN A 1 92 ? -1.253 0.528 19.210 1.00 74.69 92 GLN A CA 1
ATOM 698 C C . GLN A 1 92 ? -2.071 0.434 20.508 1.00 74.69 92 GLN A C 1
ATOM 700 O O . GLN A 1 92 ? -1.990 -0.574 21.202 1.00 74.69 92 GLN A O 1
ATOM 705 N N . HIS A 1 93 ? -2.905 1.436 20.809 1.00 71.44 93 HIS A N 1
ATOM 706 C CA . HIS A 1 93 ? -3.784 1.434 21.989 1.00 71.44 93 HIS A CA 1
ATOM 707 C C . HIS A 1 93 ? -4.901 0.376 21.943 1.00 71.44 93 HIS A C 1
ATOM 709 O O . HIS A 1 93 ? -5.475 0.059 22.978 1.00 71.44 93 HIS A O 1
ATOM 715 N N . HIS A 1 94 ? -5.214 -0.168 20.765 1.00 72.12 94 HIS A N 1
ATOM 716 C CA . HIS A 1 94 ? -6.203 -1.236 20.583 1.00 72.12 94 HIS A CA 1
ATOM 717 C C . HIS A 1 94 ? -5.578 -2.637 20.570 1.00 72.12 94 HIS A C 1
ATOM 719 O O . HIS A 1 94 ? -6.303 -3.622 20.448 1.00 72.12 94 HIS A O 1
ATOM 725 N N . VAL A 1 95 ? -4.248 -2.745 20.654 1.00 70.56 95 VAL A N 1
ATOM 726 C CA . VAL A 1 95 ? -3.539 -4.026 20.628 1.00 70.56 95 VAL A CA 1
ATOM 727 C C . VAL A 1 95 ? -3.199 -4.432 22.061 1.00 70.56 95 VAL A C 1
ATOM 729 O O . VAL A 1 95 ? -2.372 -3.803 22.714 1.00 70.56 95 VAL A O 1
ATOM 732 N N . ASP A 1 96 ? -3.788 -5.534 22.533 1.00 64.56 96 ASP A N 1
ATOM 733 C CA . ASP A 1 96 ? -3.598 -6.040 23.906 1.00 64.56 96 ASP A CA 1
ATOM 734 C C . ASP A 1 96 ? -2.139 -6.435 24.223 1.00 64.56 96 ASP A C 1
ATOM 736 O O . ASP A 1 96 ? -1.739 -6.547 25.384 1.00 64.56 96 ASP A O 1
ATOM 740 N N . ARG A 1 97 ? -1.313 -6.668 23.192 1.00 70.25 97 ARG A N 1
ATOM 741 C CA . ARG A 1 97 ? 0.105 -7.036 23.319 1.00 70.25 97 ARG A CA 1
ATOM 742 C C . ARG A 1 97 ? 1.027 -5.894 22.905 1.00 70.25 97 ARG A C 1
ATOM 744 O O . ARG A 1 97 ? 0.879 -5.311 21.837 1.00 70.25 97 ARG A O 1
ATOM 751 N N . LYS A 1 98 ? 2.079 -5.671 23.701 1.00 70.94 98 LYS A N 1
ATOM 752 C CA . LYS A 1 98 ? 3.172 -4.753 23.348 1.00 70.94 98 LYS A CA 1
ATOM 753 C C . LYS A 1 98 ? 3.804 -5.179 22.019 1.00 70.94 98 LYS A C 1
ATOM 755 O O . LYS A 1 98 ? 4.323 -6.294 21.903 1.00 70.94 98 LYS A O 1
ATOM 760 N N . LEU A 1 99 ? 3.786 -4.282 21.037 1.00 73.50 99 LEU A N 1
ATOM 761 C CA . LEU A 1 99 ? 4.486 -4.466 19.769 1.00 73.50 99 LEU A CA 1
ATOM 762 C C . LEU A 1 99 ? 5.994 -4.535 20.046 1.00 73.50 99 LEU A C 1
ATOM 764 O O . LEU A 1 99 ? 6.594 -3.569 20.513 1.00 73.50 99 LEU A O 1
ATOM 768 N N . LYS A 1 100 ? 6.616 -5.694 19.798 1.00 82.00 100 LYS A N 1
ATOM 769 C CA . LYS A 1 100 ? 8.084 -5.813 19.878 1.00 82.00 100 LYS A CA 1
ATOM 770 C C . LYS A 1 100 ? 8.717 -5.154 18.655 1.00 82.00 100 LYS A C 1
ATOM 772 O O . LYS A 1 100 ? 8.159 -5.267 17.565 1.00 82.00 100 LYS A O 1
ATOM 777 N N . PHE A 1 101 ? 9.924 -4.610 18.816 1.00 81.00 101 PHE A N 1
ATOM 778 C CA . PHE A 1 101 ? 10.726 -4.027 17.730 1.00 81.00 101 PHE A CA 1
ATOM 779 C C . PHE A 1 101 ? 10.804 -4.926 16.484 1.00 81.00 101 PHE A C 1
ATOM 781 O O . PHE A 1 101 ? 10.661 -4.450 15.365 1.00 81.00 101 PHE A O 1
ATOM 788 N N . LEU A 1 102 ? 10.917 -6.244 16.679 1.00 85.19 102 LEU A N 1
ATOM 789 C CA . LEU A 1 102 ? 10.975 -7.219 15.588 1.00 85.19 102 LEU A CA 1
ATOM 790 C C . LEU A 1 102 ? 9.723 -7.211 14.689 1.00 85.19 102 LEU A C 1
ATOM 792 O O . LEU A 1 102 ? 9.855 -7.356 13.481 1.00 85.19 102 LEU A O 1
ATOM 796 N N . HIS A 1 103 ? 8.521 -6.989 15.235 1.00 83.00 103 HIS A N 1
ATOM 797 C CA . HIS A 1 103 ? 7.295 -6.914 14.423 1.00 83.00 103 HIS A CA 1
ATOM 798 C C . HIS A 1 103 ? 7.276 -5.656 13.552 1.00 83.00 103 HIS A C 1
ATOM 800 O O . HIS A 1 103 ? 6.850 -5.708 12.404 1.00 83.00 103 HIS A O 1
ATOM 806 N N . ILE A 1 104 ? 7.767 -4.539 14.096 1.00 82.19 104 ILE A N 1
ATOM 807 C CA . ILE A 1 104 ? 7.878 -3.271 13.369 1.00 82.19 104 ILE A CA 1
ATOM 808 C C . ILE A 1 104 ? 8.920 -3.409 12.256 1.00 82.19 104 ILE A C 1
ATOM 810 O O . ILE A 1 104 ? 8.654 -3.019 11.125 1.00 82.19 104 ILE A O 1
ATOM 814 N N . LEU A 1 105 ? 10.070 -4.024 12.547 1.00 86.88 105 LEU A N 1
ATOM 815 C CA . LEU A 1 105 ? 11.104 -4.281 11.547 1.00 86.88 105 LEU A CA 1
ATOM 816 C C . LEU A 1 105 ? 10.579 -5.164 10.407 1.00 86.88 105 LEU A C 1
ATOM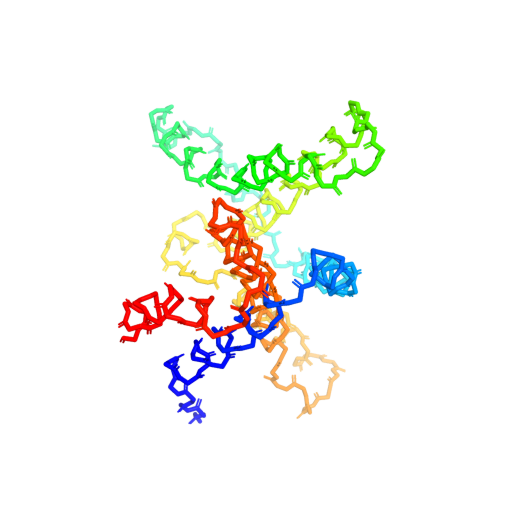 818 O O . LEU A 1 105 ? 10.737 -4.804 9.245 1.00 86.88 105 LEU A O 1
ATOM 822 N N . LEU A 1 106 ? 9.908 -6.276 10.733 1.00 86.94 106 LEU A N 1
ATOM 823 C CA . LEU A 1 106 ? 9.306 -7.163 9.732 1.00 86.94 106 LEU A CA 1
ATOM 824 C C . LEU A 1 106 ? 8.301 -6.427 8.847 1.00 86.94 106 LEU A C 1
ATOM 826 O O . LEU A 1 106 ? 8.321 -6.605 7.632 1.00 86.94 106 LEU A O 1
ATOM 830 N N . LEU A 1 107 ? 7.453 -5.584 9.439 1.00 84.38 107 LEU A N 1
ATOM 831 C CA . LEU A 1 107 ? 6.514 -4.770 8.680 1.00 84.38 107 LEU A CA 1
ATOM 832 C C . LEU A 1 107 ? 7.240 -3.808 7.739 1.00 84.38 107 LEU A C 1
ATOM 834 O O . LEU A 1 107 ? 6.901 -3.756 6.564 1.00 84.38 107 LEU A O 1
ATOM 838 N N . ILE A 1 108 ? 8.237 -3.066 8.225 1.00 85.31 108 ILE A N 1
ATOM 839 C CA . ILE A 1 108 ? 8.990 -2.112 7.400 1.00 85.31 108 ILE A CA 1
ATOM 840 C C . ILE A 1 108 ? 9.633 -2.829 6.212 1.00 85.31 108 ILE A C 1
ATOM 842 O O . ILE A 1 108 ? 9.496 -2.382 5.076 1.00 85.31 108 ILE A O 1
ATOM 846 N N . THR A 1 109 ? 10.290 -3.966 6.453 1.00 88.38 109 THR A N 1
ATOM 847 C CA . THR A 1 109 ? 10.878 -4.781 5.384 1.00 88.38 109 THR A CA 1
ATOM 848 C C . THR A 1 109 ? 9.814 -5.262 4.399 1.00 88.38 109 THR A C 1
ATOM 850 O O . THR A 1 109 ? 10.029 -5.224 3.189 1.00 88.38 109 THR A O 1
ATOM 853 N N . PHE A 1 110 ? 8.651 -5.678 4.893 1.00 87.06 110 PHE A N 1
ATOM 854 C CA . PHE A 1 110 ? 7.551 -6.136 4.054 1.00 87.06 110 PHE A CA 1
ATOM 855 C C . PHE A 1 110 ? 6.984 -5.016 3.165 1.00 87.06 110 PHE A C 1
ATOM 857 O O . PHE A 1 110 ? 6.850 -5.204 1.956 1.00 87.06 110 PHE A O 1
ATOM 864 N N . LEU A 1 111 ? 6.736 -3.829 3.725 1.00 85.19 111 LEU A N 1
ATOM 865 C CA . LEU A 1 111 ? 6.278 -2.653 2.974 1.00 85.19 111 LEU A CA 1
ATOM 866 C C . LEU A 1 111 ? 7.313 -2.179 1.958 1.00 85.19 111 LEU A C 1
ATOM 868 O O . LEU A 1 111 ? 6.959 -1.783 0.846 1.00 85.19 111 LEU A O 1
ATOM 872 N N . PHE A 1 112 ? 8.593 -2.269 2.314 1.00 86.69 112 PHE A N 1
ATOM 873 C CA . PHE A 1 112 ? 9.685 -1.969 1.403 1.00 86.69 112 PHE A CA 1
ATOM 874 C C . PHE A 1 112 ? 9.659 -2.897 0.185 1.00 86.69 112 PHE A C 1
ATOM 876 O O . PHE A 1 112 ? 9.666 -2.413 -0.942 1.00 86.69 112 PHE A O 1
ATOM 883 N N . ILE A 1 113 ? 9.542 -4.215 0.386 1.00 87.62 113 ILE A N 1
ATOM 884 C CA . ILE A 1 113 ? 9.456 -5.189 -0.715 1.00 87.62 113 ILE A CA 1
ATOM 885 C C . ILE A 1 113 ? 8.215 -4.935 -1.581 1.00 87.62 113 ILE A C 1
ATOM 887 O O . ILE A 1 113 ? 8.317 -4.944 -2.807 1.00 87.62 113 ILE A O 1
ATOM 891 N N . LEU A 1 114 ? 7.060 -4.669 -0.964 1.00 84.00 114 LEU A N 1
ATOM 892 C CA . LEU A 1 114 ? 5.817 -4.395 -1.691 1.00 84.00 114 LEU A CA 1
ATOM 893 C C . LEU A 1 114 ? 5.828 -3.068 -2.458 1.00 84.00 114 LEU A C 1
ATOM 895 O O . LEU A 1 114 ? 5.102 -2.947 -3.439 1.00 84.00 114 LEU A O 1
ATOM 899 N N . THR A 1 115 ? 6.639 -2.092 -2.049 1.00 84.88 115 THR A N 1
ATOM 900 C CA . THR A 1 115 ? 6.755 -0.801 -2.747 1.00 84.88 115 THR A CA 1
ATOM 901 C C . THR A 1 115 ? 7.837 -0.859 -3.827 1.00 84.88 115 THR A C 1
ATOM 903 O O . THR A 1 115 ? 7.598 -0.524 -4.986 1.00 84.88 115 THR A O 1
ATOM 906 N N . VAL A 1 116 ? 9.031 -1.333 -3.469 1.00 86.00 116 VAL A N 1
ATOM 907 C CA . VAL A 1 116 ? 10.201 -1.360 -4.356 1.00 86.00 116 VAL A CA 1
ATOM 908 C C . VAL A 1 116 ? 10.084 -2.456 -5.413 1.00 86.00 116 VAL A C 1
ATOM 910 O O . VAL A 1 116 ? 10.480 -2.240 -6.554 1.00 86.00 116 VAL A O 1
ATOM 913 N N . GLY A 1 117 ? 9.504 -3.612 -5.082 1.00 86.38 117 GLY A N 1
ATOM 914 C CA . GLY A 1 117 ? 9.347 -4.731 -6.014 1.00 86.38 117 GLY A CA 1
ATOM 915 C C . GLY A 1 117 ? 8.564 -4.355 -7.280 1.00 86.38 117 GLY A C 1
ATOM 916 O O . GLY A 1 117 ? 9.108 -4.476 -8.380 1.00 86.38 117 GLY A O 1
ATOM 917 N N . PRO A 1 118 ? 7.319 -3.857 -7.166 1.00 85.31 118 PRO A N 1
ATOM 918 C CA . PRO A 1 118 ? 6.538 -3.398 -8.314 1.00 85.31 118 PRO A CA 1
ATOM 919 C C . PRO A 1 118 ? 7.157 -2.197 -9.032 1.00 85.31 118 PRO A C 1
ATOM 921 O O . PRO A 1 118 ? 7.059 -2.118 -10.257 1.00 85.31 118 PRO A O 1
ATOM 924 N N . LEU A 1 119 ? 7.822 -1.289 -8.308 1.00 85.62 119 LEU A N 1
ATOM 925 C CA . LEU A 1 119 ? 8.526 -0.150 -8.900 1.00 85.62 119 LEU A CA 1
ATOM 926 C C . LEU A 1 119 ? 9.651 -0.620 -9.835 1.00 85.62 119 LEU A C 1
ATOM 928 O O . LEU A 1 119 ? 9.643 -0.299 -11.022 1.00 85.62 119 LEU A O 1
ATOM 932 N N . LEU A 1 120 ? 10.566 -1.452 -9.330 1.00 87.19 120 LEU A N 1
ATOM 933 C CA . LEU A 1 120 ? 11.652 -2.029 -10.128 1.00 87.19 120 LEU A CA 1
ATOM 934 C C . LEU A 1 120 ? 11.115 -2.929 -11.242 1.00 87.19 120 LEU A C 1
ATOM 936 O O . LEU A 1 120 ? 11.636 -2.917 -12.355 1.00 87.19 120 LEU A O 1
ATOM 940 N N . GLY A 1 121 ? 10.045 -3.682 -10.974 1.00 84.38 121 GLY A N 1
ATOM 941 C CA . GLY A 1 121 ? 9.351 -4.475 -11.984 1.00 84.38 121 GLY A CA 1
ATOM 942 C C . GLY A 1 121 ? 8.813 -3.616 -13.128 1.00 84.38 121 GLY A C 1
ATOM 943 O O . GLY A 1 121 ? 8.911 -4.007 -14.284 1.00 84.38 121 GLY A O 1
ATOM 944 N N . SER A 1 122 ? 8.281 -2.431 -12.826 1.00 84.25 122 SER A N 1
ATOM 945 C CA . SER A 1 122 ? 7.740 -1.507 -13.830 1.00 84.25 122 SER A CA 1
ATOM 946 C C . SER A 1 122 ? 8.849 -0.894 -14.676 1.00 84.25 122 SER A C 1
ATOM 948 O O . SER A 1 122 ? 8.766 -0.946 -15.899 1.00 84.25 122 SER A O 1
ATOM 950 N N . ILE A 1 123 ? 9.925 -0.424 -14.040 1.00 86.56 123 ILE A N 1
ATOM 951 C CA . ILE A 1 123 ? 11.087 0.147 -14.734 1.00 86.56 123 ILE A CA 1
ATOM 952 C C . ILE A 1 123 ? 11.771 -0.902 -15.619 1.00 86.56 123 ILE A C 1
ATOM 954 O O . ILE A 1 123 ? 12.075 -0.627 -16.772 1.00 86.56 123 ILE A O 1
ATOM 958 N N . SER A 1 124 ? 11.967 -2.125 -15.122 1.00 86.50 124 SER A N 1
ATOM 959 C CA . SER A 1 124 ? 12.592 -3.200 -15.913 1.00 86.50 124 SER A CA 1
ATOM 960 C C . SER A 1 124 ? 11.730 -3.707 -17.070 1.00 86.50 124 SER A C 1
ATOM 962 O O . SER A 1 124 ? 12.277 -4.264 -18.015 1.00 86.50 124 SER A O 1
ATOM 964 N N . THR A 1 125 ? 10.405 -3.535 -17.015 1.00 82.81 125 THR A N 1
ATOM 965 C CA . THR A 1 125 ? 9.497 -3.984 -18.088 1.00 82.81 125 THR A CA 1
ATOM 966 C C . THR A 1 125 ? 9.277 -2.899 -19.145 1.00 82.81 125 THR A C 1
ATOM 968 O O . THR A 1 125 ? 9.230 -3.205 -20.330 1.00 82.81 125 THR A O 1
ATOM 971 N N . PHE A 1 126 ? 9.122 -1.636 -18.733 1.00 83.81 126 PHE A N 1
ATOM 972 C CA . PHE A 1 126 ? 8.729 -0.542 -19.632 1.00 83.81 126 PHE A CA 1
ATOM 973 C C . PHE A 1 126 ? 9.836 0.492 -19.878 1.00 83.81 126 PHE A C 1
ATOM 975 O O . PHE A 1 126 ? 9.762 1.231 -20.852 1.00 83.81 126 PHE A O 1
ATOM 982 N N . GLY A 1 127 ? 10.864 0.551 -19.030 1.00 84.25 127 GLY A N 1
ATOM 983 C CA . GLY A 1 127 ? 11.808 1.670 -18.978 1.00 84.25 127 GLY A CA 1
ATOM 984 C C . GLY A 1 127 ? 11.276 2.840 -18.144 1.00 84.25 127 GLY A C 1
ATOM 985 O O . GLY A 1 127 ? 10.090 2.898 -17.822 1.00 84.25 127 GLY A O 1
ATOM 986 N N . VAL A 1 128 ? 12.158 3.767 -17.760 1.00 82.06 128 VAL A N 1
ATOM 987 C CA . VAL A 1 128 ? 11.817 4.899 -16.873 1.00 82.06 128 VAL A CA 1
ATOM 988 C C . VAL A 1 128 ? 10.831 5.863 -17.543 1.00 82.06 128 VAL A C 1
ATOM 990 O O . VAL A 1 128 ? 9.800 6.178 -16.951 1.00 82.06 128 VAL A O 1
ATOM 993 N N . GLU A 1 129 ? 11.095 6.261 -18.793 1.00 82.50 129 GLU A N 1
ATOM 994 C CA . GLU A 1 129 ? 10.274 7.242 -19.524 1.00 82.50 129 GLU A CA 1
ATOM 995 C C . GLU A 1 129 ? 8.833 6.770 -19.761 1.00 82.50 129 GLU A C 1
ATOM 997 O O . GLU A 1 129 ? 7.879 7.534 -19.608 1.00 82.50 129 GLU A O 1
ATOM 1002 N N . GLU A 1 130 ? 8.652 5.503 -20.138 1.00 81.62 130 GLU A N 1
ATOM 1003 C CA . GLU A 1 130 ? 7.316 4.955 -20.373 1.00 81.62 130 GLU A CA 1
ATOM 1004 C C . GLU A 1 130 ? 6.619 4.616 -19.053 1.00 81.62 130 GLU A C 1
ATOM 1006 O O . GLU A 1 130 ? 5.421 4.862 -18.919 1.00 81.62 130 GLU A O 1
ATOM 1011 N N . ALA A 1 131 ? 7.347 4.133 -18.038 1.00 80.50 131 ALA A N 1
ATOM 1012 C CA . ALA A 1 131 ? 6.769 3.874 -16.720 1.00 80.50 131 ALA A CA 1
ATOM 1013 C C . ALA A 1 131 ? 6.193 5.141 -16.065 1.00 80.50 131 ALA A C 1
ATOM 1015 O O . ALA A 1 131 ? 5.173 5.042 -15.385 1.00 80.50 131 ALA A O 1
ATOM 1016 N N . GLU A 1 132 ? 6.786 6.317 -16.296 1.00 81.12 132 GLU A N 1
ATOM 1017 C CA . GLU A 1 132 ? 6.269 7.598 -15.795 1.00 81.12 132 GLU A CA 1
ATOM 1018 C C . GLU A 1 132 ? 4.921 7.979 -16.432 1.00 81.12 132 GLU A C 1
ATOM 1020 O O . GLU A 1 132 ? 4.020 8.487 -15.760 1.00 81.12 132 GLU A O 1
ATOM 1025 N N . LYS A 1 133 ? 4.739 7.682 -17.723 1.00 83.88 133 LYS A N 1
ATOM 1026 C CA . LYS A 1 133 ? 3.492 7.970 -18.454 1.00 83.88 133 LYS A CA 1
ATOM 1027 C C . LYS A 1 133 ? 2.364 7.005 -18.081 1.00 83.88 133 LYS A C 1
ATOM 1029 O O . LYS A 1 133 ? 1.181 7.311 -18.265 1.00 83.88 133 LYS A O 1
ATOM 1034 N N . LEU A 1 134 ? 2.702 5.824 -17.565 1.00 80.06 134 LEU A N 1
ATOM 1035 C CA . LEU A 1 134 ? 1.741 4.785 -17.214 1.00 80.06 134 LEU A CA 1
ATOM 1036 C C . LEU A 1 134 ? 1.133 5.035 -15.831 1.00 80.06 134 LEU A C 1
ATOM 1038 O O . LEU A 1 134 ? 1.732 4.768 -14.796 1.00 80.06 134 LEU A O 1
ATOM 1042 N N . ARG A 1 135 ? -0.146 5.425 -15.804 1.00 75.31 135 ARG A N 1
ATOM 1043 C CA . ARG A 1 135 ? -0.905 5.578 -14.548 1.00 75.31 135 ARG A CA 1
ATOM 1044 C C . ARG A 1 135 ? -1.059 4.268 -13.759 1.00 75.31 135 ARG A C 1
ATOM 1046 O O . ARG A 1 135 ? -1.152 4.301 -12.535 1.00 75.31 135 ARG A O 1
ATOM 1053 N N . TYR A 1 136 ? -1.108 3.126 -14.450 1.00 78.44 136 TYR A N 1
ATOM 1054 C CA . TYR A 1 136 ? -1.298 1.799 -13.845 1.00 78.44 136 TYR A CA 1
ATOM 1055 C C . TYR A 1 136 ? -0.313 0.763 -14.422 1.00 78.44 136 TYR A C 1
ATOM 1057 O O . TYR A 1 136 ? -0.732 -0.136 -15.153 1.00 78.44 136 TYR A O 1
ATOM 1065 N N . PRO A 1 137 ? 0.994 0.840 -14.110 1.00 78.81 137 PRO A N 1
ATOM 1066 C CA . PRO A 1 137 ? 2.004 -0.040 -14.712 1.00 78.81 137 PRO A CA 1
ATOM 1067 C C . PRO A 1 137 ? 1.751 -1.529 -14.428 1.00 78.81 137 PRO A C 1
ATOM 1069 O O . PRO A 1 137 ? 1.887 -2.376 -15.310 1.00 78.81 137 PRO A O 1
ATOM 1072 N N . ALA A 1 138 ? 1.287 -1.845 -13.214 1.00 75.50 138 ALA A N 1
ATOM 1073 C CA . ALA A 1 138 ? 0.951 -3.210 -12.813 1.00 75.50 138 ALA A CA 1
ATOM 1074 C C . ALA A 1 138 ? -0.174 -3.815 -13.671 1.00 75.50 138 ALA A C 1
ATOM 1076 O O . ALA A 1 138 ? -0.099 -4.982 -14.045 1.00 75.50 138 ALA A O 1
ATOM 1077 N N . PHE A 1 139 ? -1.191 -3.031 -14.048 1.00 77.81 139 PHE A N 1
ATOM 1078 C CA . PHE A 1 139 ? -2.262 -3.496 -14.938 1.00 77.81 139 PHE A CA 1
ATOM 1079 C C . PHE A 1 139 ? -1.697 -3.965 -16.287 1.00 77.81 139 PHE A C 1
ATOM 1081 O O . PHE A 1 139 ? -2.069 -5.023 -16.797 1.00 77.81 139 PHE A O 1
ATOM 1088 N N . PHE A 1 140 ? -0.736 -3.220 -16.839 1.00 77.19 140 PHE A N 1
ATOM 1089 C CA . PHE A 1 140 ? -0.082 -3.592 -18.089 1.00 77.19 140 PHE A CA 1
ATOM 1090 C C . PHE A 1 140 ? 0.833 -4.810 -17.943 1.00 77.19 140 PHE A C 1
ATOM 1092 O O . PHE A 1 140 ? 0.849 -5.640 -18.845 1.00 77.19 140 PHE A O 1
ATOM 1099 N N . GLN A 1 141 ? 1.512 -4.990 -16.808 1.00 78.06 141 GLN A N 1
ATOM 1100 C CA . GLN A 1 141 ? 2.272 -6.220 -16.531 1.00 78.06 141 GLN A CA 1
ATOM 1101 C C . GLN A 1 141 ? 1.377 -7.465 -16.539 1.00 78.06 141 GLN A C 1
ATOM 1103 O O . GLN A 1 141 ? 1.727 -8.474 -17.147 1.00 78.06 141 GLN A O 1
ATOM 1108 N N . TRP A 1 142 ? 0.188 -7.388 -15.933 1.00 75.81 142 TRP A N 1
ATOM 1109 C CA . TRP A 1 142 ? -0.801 -8.470 -15.988 1.00 75.81 142 TRP A CA 1
ATOM 1110 C C . TRP A 1 142 ? -1.316 -8.720 -17.407 1.00 75.81 142 TRP A C 1
ATOM 1112 O O . TRP A 1 142 ? -1.541 -9.867 -17.794 1.00 75.81 142 TRP A O 1
ATOM 1122 N N . ARG A 1 143 ? -1.471 -7.661 -18.208 1.00 71.75 143 ARG A N 1
ATOM 1123 C CA . ARG A 1 143 ? -1.847 -7.784 -19.619 1.00 71.75 143 ARG A CA 1
ATOM 1124 C C . ARG A 1 143 ? -0.751 -8.456 -20.447 1.00 71.75 143 ARG A C 1
ATOM 1126 O O . ARG A 1 143 ? -1.084 -9.328 -21.240 1.00 71.75 143 ARG A O 1
ATOM 1133 N N . ILE A 1 144 ? 0.518 -8.096 -20.246 1.00 67.50 144 ILE A N 1
ATOM 1134 C CA . ILE A 1 144 ? 1.681 -8.735 -20.890 1.00 67.50 144 ILE A CA 1
ATOM 1135 C C . ILE A 1 144 ? 1.754 -10.212 -20.499 1.00 67.50 144 ILE A C 1
ATOM 1137 O O . ILE A 1 144 ? 1.845 -11.075 -21.367 1.00 67.50 144 ILE A O 1
ATOM 1141 N N . LEU A 1 145 ? 1.582 -10.531 -19.215 1.00 67.06 145 LEU A N 1
ATOM 1142 C CA . LEU A 1 145 ? 1.482 -11.918 -18.759 1.00 67.06 145 LEU A CA 1
ATOM 1143 C C . LEU A 1 145 ? 0.305 -12.665 -19.411 1.00 67.06 145 LEU A C 1
ATOM 1145 O O . LEU A 1 145 ? 0.419 -13.836 -19.765 1.00 67.06 145 LEU A O 1
ATOM 1149 N N . GLY A 1 146 ? -0.823 -11.983 -19.613 1.00 59.38 146 GLY A N 1
ATOM 1150 C CA . GLY A 1 146 ? -1.945 -12.500 -20.394 1.00 59.38 146 GLY A CA 1
ATOM 1151 C C . GLY A 1 146 ? -1.589 -12.803 -21.852 1.00 59.38 146 GLY A C 1
ATOM 1152 O O . GLY A 1 146 ? -2.130 -13.753 -22.413 1.00 59.38 146 GLY A O 1
ATOM 1153 N N . GLN A 1 147 ? -0.654 -12.058 -22.453 1.00 55.03 147 GLN A N 1
ATOM 1154 C CA . GLN A 1 147 ? -0.178 -12.282 -23.824 1.00 55.03 147 GLN A CA 1
ATOM 1155 C C . GLN A 1 147 ? 0.745 -13.508 -23.942 1.00 55.03 147 GLN A C 1
ATOM 1157 O O . GLN A 1 147 ? 0.637 -14.227 -24.933 1.00 55.03 147 GLN A O 1
ATOM 1162 N N . TRP A 1 148 ? 1.559 -13.838 -22.926 1.00 52.25 148 TRP A N 1
ATOM 1163 C CA . TRP A 1 148 ? 2.379 -15.073 -22.906 1.00 52.25 148 TRP A CA 1
ATOM 1164 C C . TRP A 1 148 ? 1.568 -16.356 -23.116 1.00 52.25 148 TRP A C 1
ATOM 1166 O O . TRP A 1 148 ? 2.084 -17.380 -23.561 1.00 52.25 148 TRP A O 1
ATOM 1176 N N . ARG A 1 149 ? 0.266 -16.308 -22.833 1.00 48.50 149 ARG A N 1
ATOM 1177 C CA . ARG A 1 149 ? -0.639 -17.447 -22.956 1.00 48.50 149 ARG A CA 1
ATOM 1178 C C . ARG A 1 149 ? -1.099 -17.733 -24.390 1.00 48.50 149 ARG A C 1
ATOM 1180 O O . ARG A 1 149 ? -1.564 -18.846 -24.647 1.00 48.50 149 ARG A O 1
ATOM 1187 N N . ILE A 1 150 ? -0.908 -16.788 -25.319 1.00 49.50 150 ILE A N 1
ATOM 1188 C CA . ILE A 1 150 ? -1.212 -16.956 -26.753 1.00 49.50 150 ILE A CA 1
ATOM 1189 C C . ILE A 1 150 ? -0.339 -18.062 -27.372 1.00 49.50 150 ILE A C 1
ATOM 1191 O O . ILE A 1 150 ? -0.755 -18.705 -28.331 1.00 49.50 150 ILE A O 1
ATOM 1195 N N . LEU A 1 151 ? 0.825 -18.357 -26.783 1.00 47.62 151 LEU A N 1
ATOM 1196 C CA . LEU A 1 151 ? 1.747 -19.380 -27.281 1.00 47.62 151 LEU A CA 1
ATOM 1197 C C . LEU A 1 151 ? 1.570 -20.777 -26.658 1.00 47.62 151 LEU A C 1
ATOM 1199 O O . LEU A 1 151 ? 2.342 -21.667 -27.007 1.00 47.62 151 LEU A O 1
ATOM 1203 N N . GLY A 1 152 ? 0.579 -21.039 -25.785 1.00 50.12 152 GLY A N 1
ATOM 1204 C CA . GLY A 1 152 ? 0.492 -22.403 -25.235 1.00 50.12 152 GLY A CA 1
ATOM 1205 C C . GLY A 1 152 ? -0.737 -22.888 -24.473 1.00 50.12 152 GLY A C 1
ATOM 1206 O O . GLY A 1 152 ? -0.864 -24.104 -24.350 1.00 50.12 152 GLY A O 1
ATOM 1207 N N . ILE A 1 153 ? -1.654 -22.056 -23.946 1.00 43.97 153 ILE A N 1
ATOM 1208 C CA . ILE A 1 153 ? -2.770 -22.641 -23.171 1.00 43.97 153 ILE A CA 1
ATOM 1209 C C . ILE A 1 153 ? -4.064 -21.805 -23.149 1.00 43.97 153 ILE A C 1
ATOM 1211 O O . ILE A 1 153 ? -4.328 -21.010 -22.255 1.00 43.97 153 ILE A O 1
ATOM 1215 N N . GLY A 1 154 ? -4.942 -22.074 -24.117 1.00 41.16 154 GLY A N 1
ATOM 1216 C CA . GLY A 1 154 ? -6.396 -21.940 -23.971 1.00 41.16 154 GLY A CA 1
ATOM 1217 C C . GLY A 1 154 ? -6.994 -20.536 -24.133 1.00 41.16 154 GLY A C 1
ATOM 1218 O O . GLY A 1 154 ? -6.912 -19.697 -23.239 1.00 41.16 154 GLY A O 1
ATOM 1219 N N . ASN A 1 155 ? -7.749 -20.371 -25.222 1.00 42.78 155 ASN A N 1
ATOM 1220 C CA . ASN A 1 155 ? -8.577 -19.223 -25.634 1.00 42.78 155 ASN A CA 1
ATOM 1221 C C . ASN A 1 155 ? -9.720 -18.809 -24.665 1.00 42.78 155 ASN A C 1
ATOM 1223 O O . ASN A 1 155 ? -10.689 -18.191 -25.097 1.00 42.78 155 ASN A O 1
ATOM 1227 N N . TYR A 1 156 ? -9.649 -19.147 -23.373 1.00 46.47 156 TYR A N 1
ATOM 1228 C CA . TYR A 1 156 ? -10.759 -18.987 -22.418 1.00 46.47 156 TYR A CA 1
ATOM 1229 C C . TYR A 1 156 ? -10.480 -18.022 -21.250 1.00 46.47 156 TYR A C 1
ATOM 1231 O O . TYR A 1 156 ? -11.416 -17.636 -20.556 1.00 46.47 156 TYR A O 1
ATOM 1239 N N . PHE A 1 157 ? -9.234 -17.572 -21.045 1.00 48.00 157 PHE A N 1
ATOM 1240 C CA . PHE A 1 157 ? -8.860 -16.647 -19.958 1.00 48.00 157 PHE A CA 1
ATOM 1241 C C . PHE A 1 157 ? -8.285 -15.329 -20.497 1.00 48.00 157 PHE A C 1
ATOM 1243 O O . PHE A 1 157 ? -7.145 -14.973 -20.217 1.00 48.00 157 PHE A O 1
ATOM 1250 N N . ASN A 1 158 ? -9.074 -14.583 -21.272 1.00 50.91 158 ASN A N 1
ATOM 1251 C CA . ASN A 1 158 ? -8.633 -13.327 -21.901 1.00 50.91 158 ASN A CA 1
ATOM 1252 C C . ASN A 1 158 ? -8.515 -12.123 -20.938 1.00 50.91 158 ASN A C 1
ATOM 1254 O O . ASN A 1 158 ? -8.205 -11.023 -21.388 1.00 50.91 158 ASN A O 1
ATOM 1258 N N . HIS A 1 159 ? -8.729 -12.312 -19.628 1.00 63.81 159 HIS A N 1
ATOM 1259 C CA . HIS A 1 159 ? -8.829 -11.222 -18.647 1.00 63.81 159 HIS A CA 1
ATOM 1260 C C . HIS A 1 159 ? -8.035 -11.470 -17.347 1.00 63.81 159 HIS A C 1
ATOM 1262 O O . HIS A 1 159 ? -8.577 -11.390 -16.244 1.00 63.81 159 HIS A O 1
ATOM 1268 N N . LEU A 1 160 ? -6.740 -11.803 -17.444 1.00 66.88 160 LEU A N 1
ATOM 1269 C CA . LEU A 1 160 ? -5.862 -11.863 -16.256 1.00 66.88 160 LEU A CA 1
ATOM 1270 C C . LEU A 1 160 ? -5.618 -10.476 -15.629 1.00 66.88 160 LEU A C 1
ATOM 1272 O O . LEU A 1 160 ? -5.216 -10.375 -14.472 1.00 66.88 160 LEU A O 1
ATOM 1276 N N . ASP A 1 161 ? -5.923 -9.411 -16.364 1.00 71.38 161 ASP A N 1
ATOM 1277 C CA . ASP A 1 161 ? -5.959 -8.029 -15.894 1.00 71.38 161 ASP A CA 1
ATOM 1278 C C . ASP A 1 161 ? -6.936 -7.816 -14.724 1.00 71.38 161 ASP A C 1
ATOM 1280 O O . ASP A 1 161 ? -6.690 -6.960 -13.869 1.00 71.38 161 ASP A O 1
ATOM 1284 N N . PHE A 1 162 ? -7.972 -8.653 -14.595 1.00 76.69 162 PHE A N 1
ATOM 1285 C CA . PHE A 1 162 ? -8.871 -8.654 -13.438 1.00 76.69 162 PHE A CA 1
ATOM 1286 C C . PHE A 1 162 ? -8.136 -8.865 -12.106 1.00 76.69 162 PHE A C 1
ATOM 1288 O O . PHE A 1 162 ? -8.508 -8.256 -11.103 1.00 76.69 162 PHE A O 1
ATOM 1295 N N . PHE A 1 163 ? -7.068 -9.672 -12.074 1.00 82.88 163 PHE A N 1
ATOM 1296 C CA . PHE A 1 163 ? -6.304 -9.892 -10.843 1.00 82.88 163 PHE A CA 1
ATOM 1297 C C . PHE A 1 163 ? -5.576 -8.628 -10.380 1.00 82.88 163 PHE A C 1
ATOM 1299 O O . PHE A 1 163 ? -5.530 -8.361 -9.180 1.00 82.88 163 PHE A O 1
ATOM 1306 N N . SER A 1 164 ? -5.097 -7.804 -11.316 1.00 81.50 164 SER A N 1
ATOM 1307 C CA . SER A 1 164 ? -4.504 -6.501 -10.994 1.00 81.50 164 SER A CA 1
ATOM 1308 C C . SER A 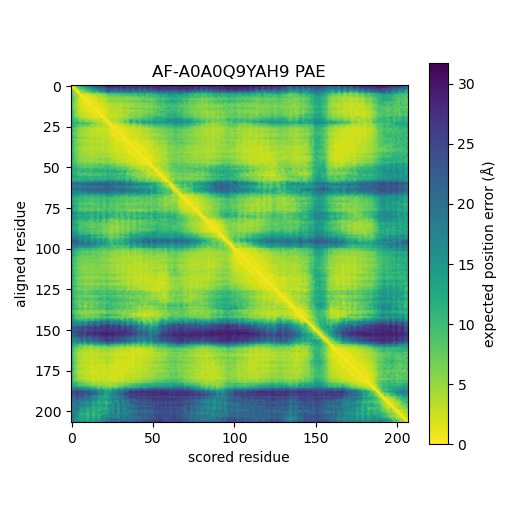1 164 ? -5.526 -5.562 -10.345 1.00 81.50 164 SER A C 1
ATOM 1310 O O . SER A 1 164 ? -5.242 -4.931 -9.326 1.00 81.50 164 SER A O 1
ATOM 1312 N N . ILE A 1 165 ? -6.752 -5.545 -10.886 1.00 83.25 165 ILE A N 1
ATOM 1313 C CA . ILE A 1 165 ? -7.867 -4.754 -10.364 1.00 83.25 165 ILE A CA 1
ATOM 1314 C C . ILE A 1 165 ? -8.240 -5.268 -8.977 1.00 83.25 165 ILE A C 1
ATOM 1316 O O . ILE A 1 165 ? -8.379 -4.470 -8.060 1.00 83.25 165 ILE A O 1
ATOM 1320 N N . TYR A 1 166 ? -8.334 -6.586 -8.789 1.00 86.62 166 TYR A N 1
ATOM 1321 C CA . TYR A 1 166 ? -8.594 -7.201 -7.490 1.00 86.62 166 TYR A CA 1
ATOM 1322 C C . TYR A 1 166 ? -7.555 -6.796 -6.430 1.00 86.62 166 TYR A C 1
ATOM 1324 O O . TYR A 1 166 ? -7.935 -6.405 -5.325 1.00 86.62 166 TYR A O 1
ATOM 1332 N N . GLN A 1 167 ? -6.257 -6.842 -6.751 1.00 87.94 167 GLN A N 1
ATOM 1333 C CA . GLN A 1 167 ? -5.183 -6.456 -5.824 1.00 87.94 167 GLN A CA 1
ATOM 1334 C C . GLN A 1 167 ? -5.272 -4.975 -5.425 1.00 87.94 167 GLN A C 1
ATOM 1336 O O . GLN A 1 167 ? -5.152 -4.640 -4.249 1.00 87.94 167 GLN A O 1
ATOM 1341 N N . TRP A 1 168 ? -5.545 -4.087 -6.381 1.00 85.12 168 TRP A N 1
ATOM 1342 C CA . TRP A 1 168 ? -5.741 -2.662 -6.099 1.00 85.12 168 TRP A CA 1
ATOM 1343 C C . TRP A 1 168 ? -7.007 -2.394 -5.280 1.00 85.12 168 TRP A C 1
ATOM 1345 O O . TRP A 1 168 ? -6.967 -1.668 -4.286 1.00 85.12 168 TRP A O 1
ATOM 1355 N N . LEU A 1 169 ? -8.127 -3.002 -5.674 1.00 87.44 169 LEU A N 1
ATOM 1356 C CA . LEU A 1 169 ? -9.430 -2.826 -5.036 1.00 87.44 169 LEU A CA 1
ATOM 1357 C C . LEU A 1 169 ? -9.407 -3.301 -3.585 1.00 87.44 169 LEU A C 1
ATOM 1359 O O . LEU A 1 169 ? -9.933 -2.633 -2.700 1.00 87.44 169 LEU A O 1
ATOM 1363 N N . SER A 1 170 ? -8.783 -4.453 -3.346 1.00 89.75 170 SER A N 1
ATOM 1364 C CA . SER A 1 170 ? -8.634 -5.017 -2.009 1.00 89.75 170 SER A CA 1
ATOM 1365 C C . SER A 1 170 ? -7.751 -4.166 -1.102 1.00 89.75 170 SER A C 1
ATOM 1367 O O . SER A 1 170 ? -8.138 -3.909 0.038 1.00 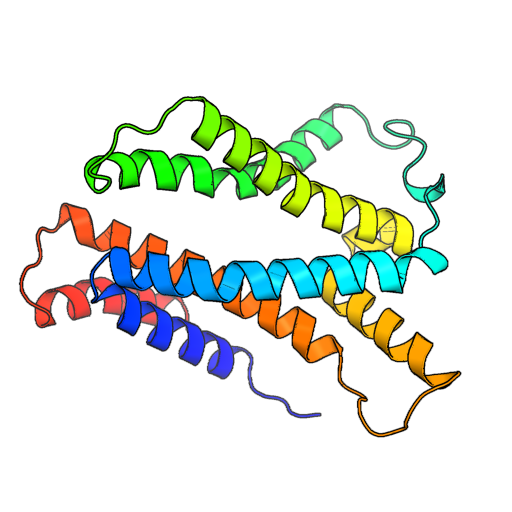89.75 170 SER A O 1
ATOM 1369 N N . GLY A 1 171 ? -6.604 -3.694 -1.600 1.00 87.25 171 GLY A N 1
ATOM 1370 C CA . GLY A 1 171 ? -5.739 -2.780 -0.855 1.00 87.25 171 GLY A CA 1
ATOM 1371 C C . GLY A 1 171 ? -6.474 -1.495 -0.474 1.00 87.25 171 GLY A C 1
ATOM 1372 O O . GLY A 1 171 ? -6.534 -1.139 0.704 1.00 87.25 171 GLY A O 1
ATOM 1373 N N . ALA A 1 172 ? -7.128 -0.858 -1.452 1.00 87.19 172 ALA A N 1
ATOM 1374 C CA . ALA A 1 172 ? -7.924 0.348 -1.237 1.00 87.19 172 ALA A CA 1
ATOM 1375 C C . ALA A 1 172 ? -9.058 0.118 -0.226 1.00 87.19 172 ALA A C 1
ATOM 1377 O O . ALA A 1 172 ? -9.260 0.927 0.674 1.00 87.19 172 ALA A O 1
ATOM 1378 N N . PHE A 1 173 ? -9.765 -1.006 -0.327 1.00 89.19 173 PHE A N 1
ATOM 1379 C CA . PHE A 1 173 ? -10.833 -1.377 0.595 1.00 89.19 173 PHE A CA 1
ATOM 1380 C C . PHE A 1 173 ? -10.358 -1.473 2.052 1.00 89.19 173 PHE A C 1
ATOM 1382 O O . PHE A 1 173 ? -11.001 -0.914 2.945 1.00 89.19 173 PHE A O 1
ATOM 1389 N N . ILE A 1 174 ? -9.229 -2.143 2.310 1.00 89.06 174 ILE A N 1
ATOM 1390 C CA . ILE A 1 174 ? -8.673 -2.263 3.665 1.00 89.06 174 ILE A CA 1
ATOM 1391 C C . ILE A 1 174 ? -8.207 -0.899 4.185 1.00 89.06 174 ILE A C 1
ATOM 1393 O O . ILE A 1 174 ? -8.564 -0.528 5.305 1.00 89.06 174 ILE A O 1
ATOM 1397 N N . HIS A 1 175 ? -7.481 -0.127 3.370 1.00 86.44 175 HIS A N 1
ATOM 1398 C CA . HIS A 1 175 ? -7.008 1.217 3.730 1.00 86.44 175 HIS A CA 1
ATOM 1399 C C . HIS A 1 175 ? -8.155 2.167 4.066 1.00 86.44 175 HIS A C 1
ATOM 1401 O O . HIS A 1 175 ? -8.170 2.762 5.144 1.00 86.44 175 HIS A O 1
ATOM 1407 N N . ILE A 1 176 ? -9.151 2.273 3.184 1.00 87.38 176 ILE A N 1
ATOM 1408 C CA . ILE A 1 176 ? -10.311 3.146 3.385 1.00 87.38 176 ILE A CA 1
ATOM 1409 C C . ILE A 1 176 ? -11.072 2.707 4.639 1.00 87.38 176 ILE A C 1
ATOM 1411 O O . ILE A 1 176 ? -11.368 3.538 5.494 1.00 87.38 176 ILE A O 1
ATOM 1415 N N . SER A 1 177 ? -11.334 1.408 4.813 1.00 87.44 177 SER A N 1
ATOM 1416 C CA . SER A 1 177 ? -12.023 0.892 6.007 1.00 87.44 177 SER A CA 1
ATOM 1417 C C . SER A 1 177 ? -11.291 1.252 7.304 1.00 87.44 177 SER A C 1
ATOM 1419 O O . SER A 1 177 ? -11.927 1.638 8.289 1.00 87.44 177 SER A O 1
ATOM 1421 N N . MET A 1 178 ? -9.958 1.156 7.298 1.00 85.38 178 MET A N 1
ATOM 1422 C CA . MET A 1 178 ? -9.100 1.467 8.440 1.00 85.38 178 MET A CA 1
ATOM 1423 C C . MET A 1 178 ? -9.105 2.964 8.766 1.00 85.38 178 MET A C 1
ATOM 1425 O O . MET A 1 178 ? -9.335 3.333 9.918 1.00 85.38 178 MET A O 1
ATOM 1429 N N . ILE A 1 179 ? -8.949 3.830 7.761 1.00 85.75 179 ILE A N 1
ATOM 1430 C CA . ILE A 1 179 ? -9.003 5.290 7.927 1.00 85.75 179 ILE A CA 1
ATOM 1431 C C . ILE A 1 179 ? -10.376 5.718 8.456 1.00 85.75 179 ILE A C 1
ATOM 1433 O O . ILE A 1 179 ? -10.462 6.461 9.434 1.00 85.75 179 ILE A O 1
ATOM 1437 N N . LEU A 1 180 ? -11.461 5.201 7.870 1.00 83.75 180 LEU A N 1
ATOM 1438 C CA . LEU A 1 180 ? -12.825 5.482 8.324 1.00 83.75 180 LEU A CA 1
ATOM 1439 C C . LEU A 1 180 ? -13.048 5.028 9.771 1.00 83.75 180 LEU A C 1
ATOM 1441 O O . LEU A 1 180 ? -13.665 5.748 10.557 1.00 83.75 180 LEU A O 1
ATOM 1445 N N . TYR A 1 181 ? -12.518 3.858 10.149 1.00 83.69 181 TYR A N 1
ATOM 1446 C CA . TYR A 1 181 ? -12.597 3.378 11.529 1.00 83.69 181 TYR A CA 1
ATOM 1447 C C . TYR A 1 181 ? -11.880 4.348 12.473 1.00 83.69 181 TYR A C 1
ATOM 1449 O O . TYR A 1 181 ? -12.453 4.758 13.485 1.00 83.69 181 TYR A O 1
ATOM 1457 N N . MET A 1 182 ? -10.675 4.785 12.106 1.00 80.50 182 MET A N 1
ATOM 1458 C CA . MET A 1 182 ? -9.873 5.698 12.915 1.00 80.50 182 MET A CA 1
ATOM 1459 C C . MET A 1 182 ? -10.502 7.080 13.076 1.00 80.50 182 MET A C 1
ATOM 1461 O O . MET A 1 182 ? -10.504 7.602 14.185 1.00 80.50 182 MET A O 1
ATOM 1465 N N . ILE A 1 183 ? -11.113 7.638 12.027 1.00 81.19 183 ILE A N 1
ATOM 1466 C CA . ILE A 1 183 ? -11.842 8.917 12.105 1.00 81.19 183 ILE A CA 1
ATOM 1467 C C . ILE A 1 183 ? -12.963 8.852 13.148 1.00 81.19 183 ILE A C 1
ATOM 1469 O O . ILE A 1 183 ? -13.275 9.850 13.786 1.00 81.19 183 ILE A O 1
ATOM 1473 N N . THR A 1 184 ? -13.571 7.682 13.352 1.00 75.06 184 THR A N 1
ATOM 1474 C CA . THR A 1 184 ? -14.678 7.527 14.304 1.00 75.06 184 THR A CA 1
ATOM 1475 C C . THR A 1 184 ? -14.247 7.270 15.752 1.00 75.06 184 THR A C 1
ATOM 1477 O O . THR A 1 184 ? -15.097 7.354 16.637 1.00 75.06 184 THR A O 1
ATOM 1480 N N . LEU A 1 185 ? -12.960 6.991 16.009 1.00 74.25 185 LEU A N 1
ATOM 1481 C CA . LEU A 1 185 ? -12.429 6.726 17.355 1.00 74.25 185 LEU A CA 1
ATOM 1482 C C . LEU A 1 185 ? -12.540 7.930 18.312 1.00 74.25 185 LEU A C 1
ATOM 1484 O O . LEU A 1 185 ? -13.024 7.730 19.425 1.00 74.25 185 LEU A O 1
ATOM 1488 N N . PRO A 1 186 ? -12.168 9.170 17.924 1.00 69.19 186 PRO A N 1
ATOM 1489 C CA . PRO A 1 186 ? -12.196 10.322 18.831 1.00 69.19 186 PRO A CA 1
ATOM 1490 C C . PRO A 1 186 ? -13.599 10.728 19.287 1.00 69.19 186 PRO A C 1
ATOM 1492 O O . PRO A 1 186 ? -13.744 11.419 20.288 1.00 69.19 186 PRO A O 1
ATOM 1495 N N . PHE A 1 187 ? -14.638 10.326 18.552 1.00 65.62 187 PHE A N 1
ATOM 1496 C CA . PHE A 1 187 ? -16.004 10.771 18.814 1.00 65.62 187 PHE A CA 1
ATOM 1497 C C . PHE A 1 187 ? -16.766 9.885 19.826 1.00 65.62 187 PHE A C 1
ATOM 1499 O O . PHE A 1 187 ? -17.918 10.192 20.122 1.00 65.62 187 PHE A O 1
ATOM 1506 N N . ASP A 1 188 ? -16.167 8.790 20.328 1.00 57.84 188 ASP A N 1
ATOM 1507 C CA . ASP A 1 188 ? -16.751 7.825 21.293 1.00 57.84 188 ASP A CA 1
ATOM 1508 C C . ASP A 1 188 ? -18.224 7.451 20.995 1.00 57.84 188 ASP A C 1
ATOM 1510 O O . ASP A 1 188 ? -19.103 7.342 21.859 1.00 57.84 188 ASP A O 1
ATOM 1514 N N . ILE A 1 189 ? -18.540 7.297 19.705 1.00 55.53 189 ILE A N 1
ATOM 1515 C CA . ILE A 1 189 ? -19.921 7.142 19.247 1.00 55.53 189 ILE A CA 1
ATOM 1516 C C . ILE A 1 189 ? -20.360 5.689 19.411 1.00 55.53 189 ILE A C 1
ATOM 1518 O O . ILE A 1 189 ? -20.213 4.856 18.515 1.00 55.53 189 ILE A O 1
ATOM 1522 N N . LYS A 1 190 ? -21.016 5.400 20.535 1.00 54.00 190 LYS A N 1
ATOM 1523 C CA . LYS A 1 190 ? -21.660 4.099 20.792 1.00 54.00 190 LYS A CA 1
ATOM 1524 C C . LYS A 1 190 ? -22.906 3.847 19.922 1.00 54.00 190 LYS A C 1
ATOM 1526 O O . LYS A 1 190 ? -23.356 2.709 19.803 1.00 54.00 190 LYS A O 1
ATOM 1531 N N . LYS A 1 191 ? -23.489 4.881 19.290 1.00 57.78 191 LYS A N 1
ATOM 1532 C CA . LYS A 1 191 ? -24.738 4.785 18.501 1.00 57.78 191 LYS A CA 1
ATOM 1533 C C . LYS A 1 191 ? -24.491 4.780 16.984 1.00 57.78 191 LYS A C 1
ATOM 1535 O O . LYS A 1 191 ? -24.109 5.794 16.404 1.00 57.78 191 LYS A O 1
ATOM 1540 N N . LYS A 1 192 ? -24.867 3.681 16.307 1.00 58.25 192 LYS A N 1
ATOM 1541 C CA . LYS A 1 192 ? -24.765 3.493 14.836 1.00 58.25 192 LYS A CA 1
ATOM 1542 C C . LYS A 1 192 ? -25.299 4.674 13.999 1.00 58.25 192 LYS A C 1
ATOM 1544 O O . LYS A 1 192 ? -24.725 4.991 12.964 1.00 58.25 192 LYS A O 1
ATOM 1549 N N . LYS A 1 193 ? -26.356 5.362 14.457 1.00 55.31 193 LYS A N 1
ATOM 1550 C CA . LYS A 1 193 ? -26.968 6.503 13.744 1.00 55.31 193 LYS A CA 1
ATOM 1551 C C . LYS A 1 193 ? -26.072 7.750 13.684 1.00 55.31 193 LYS A C 1
ATOM 1553 O O . LYS A 1 193 ? -26.024 8.391 12.646 1.00 55.31 193 LYS A O 1
ATOM 1558 N N . GLN A 1 194 ? -25.344 8.086 14.750 1.00 59.28 194 GLN A N 1
ATOM 1559 C CA . GLN A 1 194 ? -24.456 9.264 14.780 1.00 59.28 194 GLN A CA 1
ATOM 1560 C C . GLN A 1 194 ? -23.203 9.052 13.918 1.00 59.28 194 GLN A C 1
ATOM 1562 O O . GLN A 1 194 ? -22.740 9.968 13.245 1.00 59.28 194 GLN A O 1
ATOM 1567 N N . ARG A 1 195 ? -22.722 7.806 13.853 1.00 59.19 195 ARG A N 1
ATOM 1568 C CA . ARG A 1 195 ? -21.594 7.396 13.008 1.00 59.19 195 ARG A CA 1
ATOM 1569 C C . ARG A 1 195 ? -21.935 7.521 11.511 1.00 59.19 195 ARG A C 1
ATOM 1571 O O . ARG A 1 195 ? -21.074 7.872 10.718 1.00 59.19 195 ARG A O 1
ATOM 1578 N N . PHE A 1 196 ? -23.202 7.331 11.123 1.00 59.72 196 PHE A N 1
ATOM 1579 C CA . PHE A 1 196 ? -23.683 7.601 9.758 1.00 59.72 196 PHE A CA 1
ATOM 1580 C C . PHE A 1 196 ? -23.672 9.095 9.401 1.00 59.72 196 PHE A C 1
ATOM 1582 O O . PHE A 1 196 ? -23.249 9.443 8.305 1.00 59.72 196 PHE A O 1
ATOM 1589 N N . TYR A 1 197 ? -24.062 9.989 10.318 1.00 59.09 197 TYR A N 1
ATOM 1590 C CA . TYR A 1 197 ? -24.071 11.437 10.057 1.00 59.09 197 TYR A CA 1
ATOM 1591 C C . TYR A 1 197 ? -22.671 12.034 9.848 1.00 59.09 197 TYR A C 1
ATOM 1593 O O . TYR A 1 197 ? -22.529 12.917 9.009 1.00 59.09 197 TYR A O 1
ATOM 1601 N N . ILE A 1 198 ? -21.644 11.529 10.544 1.00 60.78 198 ILE A N 1
ATOM 1602 C CA . ILE A 1 198 ? -20.247 11.979 10.371 1.00 60.78 198 ILE A CA 1
ATOM 1603 C C . ILE A 1 198 ? -19.630 11.457 9.069 1.00 60.78 198 ILE A C 1
ATOM 1605 O O . ILE A 1 198 ? -18.836 12.147 8.438 1.00 60.78 198 ILE A O 1
ATOM 16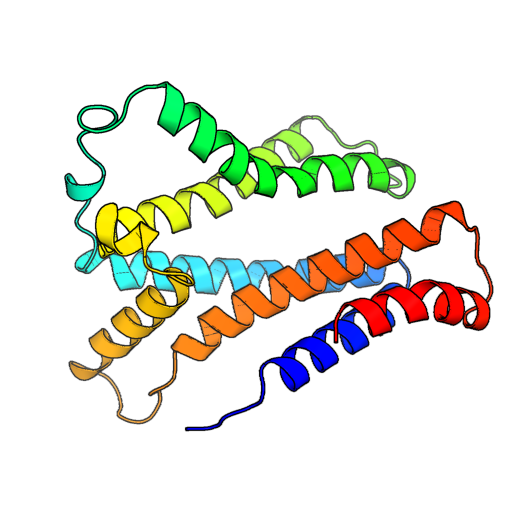09 N N . LEU A 1 199 ? -20.007 10.252 8.641 1.00 61.50 199 LEU A N 1
ATOM 1610 C CA . LEU A 1 199 ? -19.479 9.637 7.419 1.00 61.50 199 LEU A CA 1
ATOM 1611 C C . LEU A 1 199 ? -20.186 10.126 6.144 1.00 61.50 199 LEU A C 1
ATOM 1613 O O . LEU A 1 199 ? -19.617 10.064 5.057 1.00 61.50 199 LEU A O 1
ATOM 1617 N N . LYS A 1 200 ? -21.405 10.659 6.277 1.00 64.00 200 LYS A N 1
ATOM 1618 C CA . LYS A 1 200 ? -22.204 11.228 5.184 1.00 64.00 200 LYS A CA 1
ATOM 1619 C C . LYS A 1 200 ? -21.490 12.331 4.379 1.00 64.00 200 LYS A C 1
ATOM 1621 O O . LYS A 1 200 ? -21.526 12.240 3.156 1.00 64.00 200 LYS A O 1
ATOM 1626 N N . PRO A 1 201 ? -20.830 13.342 4.984 1.00 62.00 201 PRO A N 1
ATOM 1627 C CA . PRO A 1 201 ? -20.094 14.352 4.220 1.00 62.00 201 PRO A CA 1
ATOM 1628 C C . PRO A 1 201 ? -18.923 13.761 3.427 1.00 62.00 201 PRO A C 1
ATOM 1630 O O . PRO A 1 201 ? -18.707 14.175 2.296 1.00 62.00 201 PRO A O 1
ATOM 1633 N N . LEU A 1 202 ? -18.230 12.744 3.953 1.00 62.44 202 LEU A N 1
ATOM 1634 C CA . LEU A 1 202 ? -17.167 12.036 3.224 1.00 62.44 202 LEU A CA 1
ATOM 1635 C C . LEU A 1 202 ? -17.706 11.311 1.983 1.00 62.44 202 LEU A C 1
ATOM 1637 O O . LEU A 1 202 ? -17.034 11.263 0.957 1.00 62.44 202 LEU A O 1
ATOM 1641 N N . PHE A 1 203 ? -18.933 10.795 2.068 1.00 58.00 203 PHE A N 1
ATOM 1642 C CA . PHE A 1 203 ? -19.635 10.144 0.962 1.00 58.00 203 PHE A CA 1
ATOM 1643 C C . PHE A 1 203 ? -20.063 11.125 -0.139 1.00 58.00 203 PHE A C 1
ATOM 1645 O O . PHE A 1 203 ? -20.054 10.776 -1.311 1.00 58.00 203 PHE A O 1
ATOM 1652 N N . VAL A 1 204 ? -20.422 12.356 0.236 1.00 57.03 204 VAL A N 1
ATOM 1653 C CA . VAL A 1 204 ? -20.800 13.418 -0.713 1.00 57.03 204 VAL A CA 1
ATOM 1654 C C . VAL A 1 204 ? -19.572 14.036 -1.387 1.00 57.03 204 VAL A C 1
ATOM 1656 O O . VAL A 1 204 ? -19.669 14.459 -2.527 1.00 57.03 204 VAL A O 1
ATOM 1659 N N . LEU A 1 205 ? -18.416 14.064 -0.714 1.00 54.16 205 LEU A N 1
ATOM 1660 C CA . LEU A 1 205 ? -17.172 14.635 -1.250 1.00 54.16 205 LEU A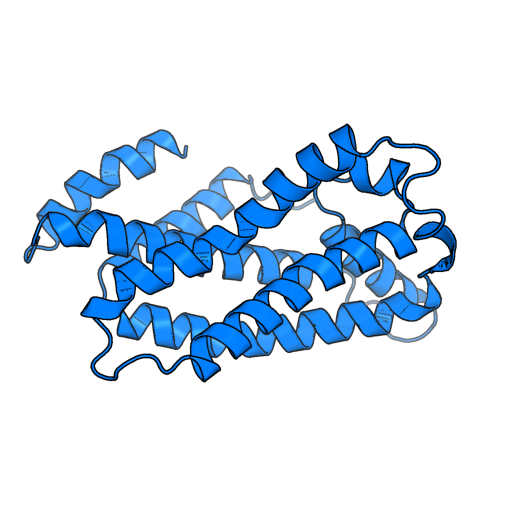 CA 1
ATOM 1661 C C . LEU A 1 205 ? -16.417 13.707 -2.220 1.00 54.16 205 LEU A C 1
ATOM 1663 O O . LEU A 1 205 ? -15.471 14.143 -2.867 1.00 54.16 205 LEU A O 1
ATOM 1667 N N . SER A 1 206 ? -16.777 12.421 -2.256 1.00 52.28 206 SER A N 1
ATOM 1668 C CA . SER A 1 206 ? -16.107 11.379 -3.051 1.00 52.28 206 SER A CA 1
ATOM 1669 C C . SER A 1 206 ? -16.876 10.968 -4.318 1.00 52.28 206 SER A C 1
ATOM 1671 O O . SER A 1 206 ? -16.391 10.115 -5.065 1.00 52.28 206 SER A O 1
ATOM 1673 N N . ILE A 1 207 ? -18.042 11.580 -4.556 1.00 43.38 207 ILE A N 1
ATOM 1674 C CA . ILE A 1 207 ? -18.874 11.480 -5.769 1.00 43.38 207 ILE A CA 1
ATOM 1675 C C . ILE A 1 207 ? -18.698 12.767 -6.571 1.00 43.38 207 ILE A C 1
ATOM 1677 O O . ILE A 1 207 ? -18.553 12.652 -7.808 1.00 43.38 207 ILE A O 1
#

Sequence (207 aa):
MFNTPVVVVSLFILTASIYISYGKINVIAICAGVVLPLVIILGLFVAIGTTPDKNYTLITPVLVENGWKEVFHGSLFAFGSAIEIILLIFLQHHVDRKLKFLHILLLITFLFILTVGPLLGSISTFGVEEAEKLRYPAFFQWRILGQWRILGIGNYFNHLDFFSIYQWLSGAFIHISMILYMITLPFDIKKKKQRFYILKPLFVLSI

Solvent-accessible surface area (backbone atoms only — not comparable to full-atom values): 11946 Å² total; per-residue (Å²): 134,88,78,70,54,67,65,59,56,52,51,50,46,51,54,52,19,53,59,52,30,74,52,56,73,65,56,55,50,51,52,46,64,62,49,48,60,56,43,49,52,54,49,49,51,50,57,60,64,40,47,88,64,41,43,66,64,55,62,54,75,77,65,76,90,49,57,72,70,55,53,56,56,53,46,56,60,58,52,57,70,51,51,59,59,56,53,48,62,70,46,47,84,78,46,96,61,86,84,50,70,68,60,55,50,52,48,53,55,48,53,46,49,67,52,50,47,58,50,53,52,33,24,17,55,58,26,61,76,52,40,71,72,39,92,55,51,65,43,50,50,31,43,52,46,46,53,66,40,80,79,76,63,70,102,79,66,93,59,49,37,53,56,44,50,49,47,51,52,51,52,51,34,51,51,51,18,51,53,55,35,57,70,50,57,88,66,72,65,86,46,74,70,63,56,48,63,69,48,46,59,60,59,64,74,74,108

pLDDT: mean 75.94, std 12.43, range [36.97, 92.19]

Mean predicted aligned error: 10.01 Å

Foldseek 3Di:
DPCPPPVNLLLVLLVLLLVQLVDDPVSLVVLCVVLVVVLVVLLVVLLVLCVVLFALCLVPDDCPVHHPVVVVVVVVVLCVLVVVVVLVVLCCVVDPDDDDPVNSVVVVVVSCCVSVSVVSVLCRNQHDVVSVVDPQSVLVSQQVSLVVCVPPDDPPCNPSSVSSVSSVSSVCSSVSSSVLSSVCVVVPDPDPVVSCVVCVVVSVVSD